Protein AF-A0A969NEU6-F1 (afdb_monomer_lite)

Sequence (240 aa):
MLRTFNHFFVQNHESDELLQSLGFKNIIISGDTRFDRVADIAAKAKSFPLVEQFCNNTTTLILGSSWKADEEILFDFINNNQAKVIIAPHEIHDSNVERIISRITRKTQRYSLANEDNVREAEVLIIDNIGMLSSIYQYGQVAYIGGGFGSGIHNILEAATFGLPVLFGPNYQKFKEAVDLIKLEGAFEVKDKVTVTKQLHKLLTDKDYLQAKSQICRKYVENQKGATVTIVNYLTNNKQ

Secondary structure (DSSP, 8-state):
-GGG-S-EEESSHHHHHHHHHTT---EEE---HHHHHHHHHHHTPPP-HHHHHHHTTS-EEEEEEE-HHHHHHHHHHHHH--SEEEEEES--SHHHHHHHHTT--S-EEEGGG--HHHHHH-SEEE--SSS-HHHHGGG-SEEEETTTTTTS---THHHHHHT--EEE-S--TT-HHHHHHHHTTSEEE--SHHHHHHHHHHHHH-HHHHHHHHHHHHHHHHHT--HHHHHHHHHHHT--

Foldseek 3Di:
DVVVDPAEAAADPVVVVVVVVVVDDRYDPLHDCVLVVLLVCQVVQDDDVLLCLLLVVFAEEEEAQADPVRLVLCLVVLQPDQGAYEYEHVDLDPVVVVVSVVSHPFLEDEPVRDDNVSSNRGRYYYDNDPDNRLNSLLSHLAYEFYDQVHQETDDPLSNLQSLHQYEYEPRHPVPVLQVVLVVLVLYYYDHGNVRVNVVVVCCNPPPVSSVSSSVSSNVSSVVRPRSVVVVVVVVVVPPD

Structure (mmCIF, N/CA/C/O backbone):
data_AF-A0A969NEU6-F1
#
_entry.id   AF-A0A969NEU6-F1
#
loop_
_atom_site.group_PDB
_atom_site.id
_atom_site.type_symbol
_atom_site.label_atom_id
_atom_site.label_alt_id
_atom_site.label_comp_id
_atom_site.label_asym_id
_atom_site.label_entity_id
_atom_site.label_seq_id
_atom_site.pdbx_PDB_ins_code
_atom_site.Cartn_x
_atom_site.Cartn_y
_atom_site.Cartn_z
_atom_site.occupancy
_atom_site.B_iso_or_equiv
_atom_site.auth_seq_id
_atom_site.auth_comp_id
_atom_site.auth_asym_id
_atom_site.auth_atom_id
_atom_site.pdbx_PDB_model_num
ATOM 1 N N . MET A 1 1 ? -25.899 18.768 20.928 1.00 80.06 1 MET A N 1
ATOM 2 C CA . MET A 1 1 ? -25.883 17.859 19.764 1.00 80.06 1 MET A CA 1
ATOM 3 C C . MET A 1 1 ? -25.733 16.396 20.186 1.00 80.06 1 MET A C 1
ATOM 5 O O . MET A 1 1 ? -26.623 15.637 19.875 1.00 80.06 1 MET A O 1
ATOM 9 N N . LEU A 1 2 ? -24.731 15.992 20.983 1.00 88.25 2 LEU A N 1
ATOM 10 C CA . LEU A 1 2 ? -24.537 14.570 21.357 1.00 88.25 2 LEU A CA 1
ATOM 11 C C . LEU A 1 2 ? -25.704 13.899 22.122 1.00 88.25 2 LEU A C 1
ATOM 13 O O . LEU A 1 2 ? -25.892 12.696 22.021 1.00 88.25 2 LEU A O 1
ATOM 17 N N . ARG A 1 3 ? -26.539 14.653 22.848 1.00 89.69 3 ARG A N 1
ATOM 18 C CA . ARG A 1 3 ? -27.693 14.094 23.586 1.00 89.69 3 ARG A CA 1
ATOM 19 C C . ARG A 1 3 ? -28.825 13.549 22.697 1.00 89.69 3 ARG A C 1
ATOM 21 O O . ARG A 1 3 ? -29.777 13.002 23.236 1.00 89.69 3 ARG A O 1
ATOM 28 N N . THR A 1 4 ? -28.750 13.705 21.374 1.00 93.38 4 THR A N 1
ATOM 29 C CA . THR A 1 4 ? -29.770 13.195 20.440 1.00 93.38 4 THR A CA 1
ATOM 30 C C . THR A 1 4 ? -29.557 11.735 20.037 1.00 93.38 4 THR A C 1
ATOM 32 O O . THR A 1 4 ? -30.426 11.170 19.385 1.00 93.38 4 THR A O 1
ATOM 35 N N . PHE A 1 5 ? -28.416 11.124 20.374 1.00 92.62 5 PHE A N 1
ATOM 36 C CA . PHE A 1 5 ? -28.115 9.736 20.015 1.00 92.62 5 PHE A CA 1
ATOM 37 C C . PHE A 1 5 ? -28.596 8.759 21.095 1.00 92.62 5 PHE A C 1
ATOM 39 O O . PHE A 1 5 ? -28.261 8.908 22.271 1.00 92.62 5 PHE A O 1
ATOM 46 N N . ASN A 1 6 ? -29.341 7.724 20.690 1.00 92.44 6 ASN A N 1
ATOM 47 C CA . ASN A 1 6 ? -29.806 6.661 21.589 1.00 92.44 6 ASN A CA 1
ATOM 48 C C . ASN A 1 6 ? -28.677 5.743 22.062 1.00 92.44 6 ASN A C 1
ATOM 50 O O . ASN A 1 6 ? -28.746 5.216 23.171 1.00 92.44 6 ASN A O 1
ATOM 54 N N . HIS A 1 7 ? -27.636 5.562 21.252 1.00 94.88 7 HIS A N 1
ATOM 55 C CA . HIS A 1 7 ? -26.490 4.724 21.578 1.00 94.88 7 HIS A CA 1
ATOM 56 C C . HIS A 1 7 ? -25.238 5.194 20.831 1.00 94.88 7 HIS A C 1
ATOM 58 O O . HIS A 1 7 ? -25.343 5.713 19.719 1.00 94.88 7 HIS A O 1
ATOM 64 N N . PHE A 1 8 ? -24.068 4.986 21.430 1.00 95.75 8 PHE A N 1
ATOM 65 C CA . PHE A 1 8 ? -22.763 5.260 20.843 1.00 95.75 8 PHE A CA 1
ATOM 66 C C . PHE A 1 8 ? -22.006 3.954 20.641 1.00 95.75 8 PHE A C 1
ATOM 68 O O . PHE A 1 8 ? -21.775 3.209 21.588 1.00 95.75 8 PHE A O 1
ATOM 75 N N . PHE A 1 9 ? -21.578 3.704 19.409 1.00 96.50 9 PHE A N 1
ATOM 76 C CA . PHE A 1 9 ? -20.633 2.640 19.098 1.00 96.50 9 PHE A CA 1
ATOM 77 C C . PHE A 1 9 ? -19.273 3.270 18.868 1.00 96.50 9 PHE A C 1
ATOM 79 O O . PHE A 1 9 ? -19.122 4.112 17.981 1.00 96.50 9 PHE A O 1
ATOM 86 N N . VAL A 1 10 ? -18.304 2.909 19.699 1.00 95.50 10 VAL A N 1
ATOM 87 C CA . VAL A 1 10 ? -16.967 3.500 19.668 1.00 95.50 10 VAL A CA 1
ATOM 88 C C . VAL A 1 10 ? -15.908 2.463 19.318 1.00 95.50 10 VAL A C 1
ATOM 90 O O . VAL A 1 10 ? -16.095 1.257 19.482 1.00 95.50 10 VAL A O 1
ATOM 93 N N . GLN A 1 11 ? -14.776 2.943 18.809 1.00 93.56 11 GLN A N 1
ATOM 94 C CA . GLN A 1 11 ? -13.708 2.078 18.309 1.00 93.56 11 GLN A CA 1
ATOM 95 C C . GLN A 1 11 ? -12.744 1.607 19.403 1.00 93.56 11 GLN A C 1
ATOM 97 O O . GLN A 1 11 ? -12.087 0.584 19.231 1.00 93.56 11 GLN A O 1
ATOM 102 N N . ASN A 1 12 ? -12.608 2.358 20.498 1.00 90.62 12 ASN A N 1
ATOM 103 C CA . ASN A 1 12 ? -11.595 2.117 21.522 1.00 90.62 12 ASN A CA 1
ATOM 104 C C . ASN A 1 12 ? -12.043 2.587 22.915 1.00 90.62 12 ASN A C 1
ATOM 106 O O . ASN A 1 12 ? -13.018 3.327 23.057 1.00 90.62 12 ASN A O 1
ATOM 110 N N . HIS A 1 13 ? -11.285 2.164 23.930 1.00 93.62 13 HIS A N 1
ATOM 111 C CA . HIS A 1 13 ? -11.497 2.548 25.327 1.00 93.62 13 HIS A CA 1
ATOM 112 C C . HIS A 1 13 ? -11.346 4.056 25.561 1.00 93.62 13 HIS A C 1
ATOM 114 O O . HIS A 1 13 ? -12.130 4.628 26.300 1.00 93.62 13 HIS A O 1
ATOM 120 N N . GLU A 1 14 ? -10.415 4.723 24.875 1.00 93.56 14 GLU A N 1
ATOM 121 C CA . GLU A 1 14 ? -10.196 6.174 25.010 1.00 93.56 14 GLU A CA 1
ATOM 122 C C . GLU A 1 14 ? -11.470 6.979 24.684 1.00 93.56 14 GLU A C 1
ATOM 124 O O . GLU A 1 14 ? -11.816 7.936 25.376 1.00 93.56 14 GLU A O 1
ATOM 129 N N . SER A 1 15 ? -12.202 6.573 23.640 1.00 94.38 15 SER A N 1
ATOM 130 C CA . SER A 1 15 ? -13.472 7.203 23.258 1.00 94.38 15 SER A CA 1
ATOM 131 C C . SER A 1 15 ? -14.598 6.892 24.248 1.00 94.38 15 SER A C 1
ATOM 133 O O . SER A 1 15 ? -15.437 7.755 24.506 1.00 94.38 15 SER A O 1
ATOM 135 N N . ASP A 1 16 ? -14.625 5.672 24.790 1.00 96.06 16 ASP A N 1
ATOM 136 C CA . ASP A 1 16 ? -15.575 5.267 25.830 1.00 96.06 16 ASP A CA 1
ATOM 137 C C . ASP A 1 16 ? -15.371 6.097 27.105 1.00 96.06 16 ASP A C 1
ATOM 139 O O . ASP A 1 16 ? -16.293 6.773 27.558 1.00 96.06 16 ASP A O 1
ATOM 143 N N . GLU A 1 17 ? -14.138 6.168 27.610 1.00 96.69 17 GLU A N 1
ATOM 144 C CA . GLU A 1 17 ? -13.765 6.973 28.778 1.00 96.69 17 GLU A CA 1
ATOM 145 C C . GLU A 1 17 ? -14.114 8.455 28.593 1.00 96.69 17 GLU A C 1
ATOM 147 O O . GLU A 1 17 ? -14.679 9.087 29.493 1.00 96.69 17 GLU A O 1
ATOM 152 N N . LEU A 1 18 ? -13.849 9.014 27.406 1.00 96.44 18 LEU A N 1
ATOM 153 C CA . LEU A 1 18 ? -14.196 10.399 27.099 1.00 96.44 18 LEU A CA 1
ATOM 154 C C . LEU A 1 18 ? -15.712 10.629 27.166 1.00 96.44 18 LEU A C 1
ATOM 156 O O . LEU A 1 18 ? -16.159 11.592 27.792 1.00 96.44 18 LEU A O 1
ATOM 160 N N . LEU A 1 19 ? -16.518 9.756 26.559 1.00 96.69 19 LEU A N 1
ATOM 161 C CA . LEU A 1 19 ? -17.977 9.882 26.589 1.00 96.69 19 LEU A CA 1
ATOM 162 C C . LEU A 1 19 ? -18.542 9.654 28.000 1.00 96.69 19 LEU A C 1
ATOM 164 O O . LEU A 1 19 ? -19.450 10.383 28.413 1.00 96.69 19 LEU A O 1
ATOM 168 N N . GLN A 1 20 ? -17.973 8.724 28.770 1.00 95.94 20 GLN A N 1
ATOM 169 C CA . GLN A 1 20 ? -18.327 8.526 30.177 1.00 95.94 20 GLN A CA 1
ATOM 170 C C . GLN A 1 20 ? -18.030 9.772 31.020 1.00 95.94 20 GLN A C 1
ATOM 172 O O . GLN A 1 20 ? -18.876 10.173 31.823 1.00 95.94 20 GLN A O 1
ATOM 177 N N . SER A 1 21 ? -16.900 10.452 30.787 1.00 97.00 21 SER A N 1
ATOM 178 C CA . SER A 1 21 ? -16.560 11.707 31.482 1.00 97.00 21 SER A CA 1
ATOM 179 C C . SER A 1 21 ? -17.569 12.838 31.214 1.00 97.00 21 SER A C 1
ATOM 181 O O . SER A 1 21 ? -17.773 13.714 32.052 1.00 97.00 21 SER A O 1
ATOM 183 N N . LEU A 1 22 ? -18.265 12.782 30.071 1.00 95.62 22 LEU A N 1
ATOM 184 C CA . LEU A 1 22 ? -19.341 13.702 29.685 1.00 95.62 22 LEU A CA 1
ATOM 185 C C . LEU A 1 22 ? -20.735 13.250 30.169 1.00 95.62 22 LEU A C 1
ATOM 187 O O . LEU A 1 22 ? -21.738 13.914 29.885 1.00 95.62 22 LEU A O 1
ATOM 191 N N . GLY A 1 23 ? -20.815 12.138 30.909 1.00 96.06 23 GLY A N 1
ATOM 192 C CA . GLY A 1 23 ? -22.039 11.604 31.506 1.00 96.06 23 GLY A CA 1
ATOM 193 C C . GLY A 1 23 ? -22.862 10.686 30.598 1.00 96.06 23 GLY A C 1
ATOM 194 O O . GLY A 1 23 ? -24.011 10.386 30.935 1.00 96.06 23 GLY A O 1
ATOM 195 N N . PHE A 1 24 ? -22.321 10.242 29.459 1.00 96.88 24 PHE A N 1
ATOM 196 C CA . PHE A 1 24 ? -22.969 9.236 28.614 1.00 96.88 24 PHE A CA 1
ATOM 197 C C . PHE A 1 24 ? -22.716 7.828 29.167 1.00 96.88 24 PHE A C 1
ATOM 199 O O . PHE A 1 24 ? -21.629 7.520 29.641 1.00 96.88 24 PHE A O 1
ATOM 206 N N . LYS A 1 25 ? -23.740 6.971 29.125 1.00 94.00 25 LYS A N 1
ATOM 207 C CA . LYS A 1 25 ? -23.682 5.574 29.613 1.00 94.00 25 LYS A CA 1
ATOM 208 C C . LYS A 1 25 ? -24.117 4.551 28.564 1.00 94.00 25 LYS A C 1
ATOM 210 O O . LYS A 1 25 ? -23.985 3.351 28.754 1.00 94.00 25 LYS A O 1
ATOM 215 N N . ASN A 1 26 ? -24.688 5.035 27.470 1.00 94.44 26 ASN A N 1
ATOM 216 C CA . ASN A 1 26 ? -25.212 4.270 26.351 1.00 94.44 26 ASN A CA 1
ATOM 217 C C . ASN A 1 26 ? -24.108 4.036 25.313 1.00 94.44 26 ASN A C 1
ATOM 219 O O . ASN A 1 26 ? -24.226 4.498 24.181 1.00 94.44 26 ASN A O 1
ATOM 223 N N . ILE A 1 27 ? -23.019 3.390 25.731 1.00 96.25 27 ILE A N 1
ATOM 224 C CA . ILE A 1 27 ? -21.800 3.227 24.934 1.00 96.25 27 ILE A CA 1
ATOM 225 C C . ILE A 1 27 ? -21.458 1.739 24.830 1.00 96.25 27 ILE A C 1
ATOM 227 O O . ILE A 1 27 ? -21.497 1.020 25.828 1.00 96.25 27 ILE A O 1
ATOM 231 N N . ILE A 1 28 ? -21.100 1.288 23.631 1.00 95.81 28 ILE A N 1
ATOM 232 C CA . ILE A 1 28 ? -20.513 -0.027 23.364 1.00 95.81 28 ILE A CA 1
ATOM 233 C C . ILE A 1 28 ? -19.225 0.180 22.572 1.00 95.81 28 ILE A C 1
ATOM 235 O O . ILE A 1 28 ? -19.210 0.865 21.548 1.00 95.81 28 ILE A O 1
ATOM 239 N N . ILE A 1 29 ? -18.144 -0.462 23.012 1.00 95.88 29 ILE A N 1
ATOM 240 C CA . ILE A 1 29 ? -16.913 -0.556 22.226 1.00 95.88 29 ILE A CA 1
ATOM 241 C C . ILE A 1 29 ? -17.130 -1.645 21.174 1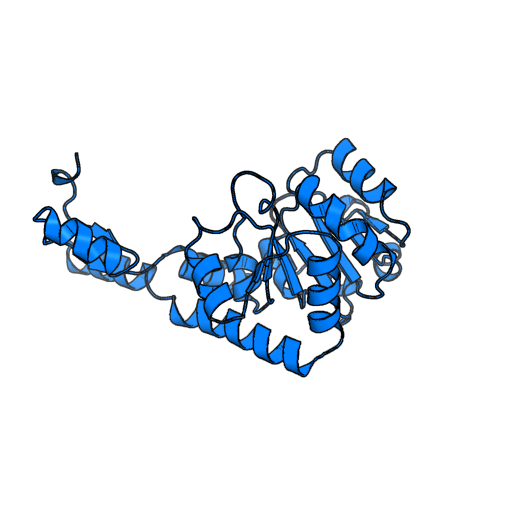.00 95.88 29 ILE A C 1
ATOM 243 O O . ILE A 1 29 ? -17.007 -2.833 21.460 1.00 95.88 29 ILE A O 1
ATOM 247 N N . SER A 1 30 ? -17.508 -1.246 19.962 1.00 95.19 30 SER A N 1
ATOM 248 C CA . SER A 1 30 ? -17.696 -2.172 18.843 1.00 95.19 30 SER A CA 1
ATOM 249 C C . SER A 1 30 ? -16.392 -2.474 18.117 1.00 95.19 30 SER A C 1
ATOM 251 O O . SER A 1 30 ? -16.283 -3.515 17.484 1.00 95.19 30 SER A O 1
ATOM 253 N N . GLY A 1 31 ? -15.429 -1.552 18.159 1.00 94.31 31 GLY A N 1
ATOM 254 C CA . GLY A 1 31 ? -14.307 -1.547 17.223 1.00 94.31 31 GLY A CA 1
ATOM 255 C C . GLY A 1 31 ? -14.668 -0.842 15.913 1.00 94.31 31 GLY A C 1
ATOM 256 O O . GLY A 1 31 ? -15.680 -0.142 15.822 1.00 94.31 31 GLY A O 1
ATOM 257 N N . ASP A 1 32 ? -13.820 -1.002 14.899 1.00 95.06 32 ASP A N 1
ATOM 258 C CA . ASP A 1 32 ? -13.912 -0.277 13.632 1.00 95.06 32 ASP A CA 1
ATOM 259 C C . ASP A 1 32 ? -14.405 -1.174 12.481 1.00 95.06 32 ASP A C 1
ATOM 261 O O . ASP A 1 32 ? -13.726 -2.099 12.038 1.00 95.06 32 ASP A O 1
ATOM 265 N N . THR A 1 33 ? -15.584 -0.854 11.942 1.00 95.69 33 THR A N 1
ATOM 266 C CA . THR A 1 33 ? -16.203 -1.584 10.816 1.00 95.69 33 THR A CA 1
ATOM 267 C C . THR A 1 33 ? -15.372 -1.585 9.527 1.00 95.69 33 THR A C 1
ATOM 269 O O . THR A 1 33 ? -15.607 -2.417 8.646 1.00 95.69 33 THR A O 1
ATOM 272 N N . ARG A 1 34 ? -14.370 -0.698 9.394 1.00 95.62 34 ARG A N 1
ATOM 273 C CA . ARG A 1 34 ? -13.455 -0.706 8.243 1.00 95.62 34 ARG A CA 1
ATOM 274 C C . ARG A 1 34 ? -12.709 -2.035 8.123 1.00 95.62 34 ARG A C 1
ATOM 276 O O . ARG A 1 34 ? -12.506 -2.479 6.996 1.00 95.62 34 ARG A O 1
ATOM 283 N N . PHE A 1 35 ? -12.374 -2.692 9.239 1.00 96.75 35 PHE A N 1
ATOM 284 C CA . PHE A 1 35 ? -11.714 -4.005 9.240 1.00 96.75 35 PHE A CA 1
ATOM 285 C C . PHE A 1 35 ? -12.604 -5.107 8.656 1.00 96.75 35 PHE A C 1
ATOM 287 O O . PHE A 1 35 ? -12.143 -5.897 7.833 1.00 96.75 35 PHE A O 1
ATOM 294 N N . ASP A 1 36 ? -13.892 -5.126 9.011 1.00 96.38 36 ASP A N 1
ATOM 295 C CA . ASP A 1 36 ? -14.858 -6.062 8.422 1.00 96.38 36 ASP A CA 1
ATOM 296 C C . ASP A 1 36 ? -15.004 -5.823 6.915 1.00 96.38 36 ASP A C 1
ATOM 298 O O . ASP A 1 36 ? -15.021 -6.763 6.118 1.00 96.38 36 ASP A O 1
ATOM 302 N N . ARG A 1 37 ? -15.065 -4.548 6.509 1.00 95.56 37 ARG A N 1
ATOM 303 C CA . ARG A 1 37 ? -15.223 -4.161 5.106 1.00 95.56 37 ARG A CA 1
ATOM 304 C C . ARG A 1 37 ? -14.048 -4.615 4.246 1.00 95.56 37 ARG A C 1
ATOM 306 O O . ARG A 1 37 ? -14.283 -5.186 3.183 1.00 95.56 37 ARG A O 1
ATOM 313 N N . VAL A 1 38 ? -12.807 -4.364 4.667 1.00 95.94 38 VAL A N 1
ATOM 314 C CA . VAL A 1 38 ? -11.631 -4.790 3.887 1.00 95.94 38 VAL A CA 1
ATOM 315 C C . VAL A 1 38 ? -11.497 -6.310 3.849 1.00 95.94 38 VAL A C 1
ATOM 317 O O . VAL A 1 38 ? -11.116 -6.853 2.816 1.00 95.94 38 VAL A O 1
ATOM 320 N N . ALA A 1 39 ? -11.893 -7.007 4.919 1.00 95.50 39 ALA A N 1
ATOM 321 C CA . ALA A 1 39 ? -11.921 -8.464 4.955 1.00 95.50 39 ALA A CA 1
ATOM 322 C C . ALA A 1 39 ? -12.922 -9.048 3.948 1.00 95.50 39 ALA A C 1
ATOM 324 O O . ALA A 1 39 ? -12.586 -9.988 3.232 1.00 95.50 39 ALA A O 1
ATOM 325 N N . ASP A 1 40 ? -14.123 -8.469 3.859 1.00 95.81 40 ASP A N 1
ATOM 326 C CA . ASP A 1 40 ? -15.133 -8.865 2.871 1.00 95.81 40 ASP A CA 1
ATOM 327 C C . ASP A 1 40 ? -14.676 -8.570 1.433 1.00 95.81 40 ASP A C 1
ATOM 329 O O . ASP A 1 40 ? -14.864 -9.396 0.540 1.00 95.81 40 ASP A O 1
ATOM 333 N N . ILE A 1 41 ? -14.027 -7.420 1.207 1.00 93.44 41 ILE A N 1
ATOM 334 C CA . ILE A 1 41 ? -13.440 -7.077 -0.098 1.00 93.44 41 ILE A CA 1
ATOM 335 C C . ILE A 1 41 ? -12.364 -8.095 -0.485 1.00 93.44 41 ILE A C 1
ATOM 337 O O . ILE A 1 41 ? -12.374 -8.575 -1.616 1.00 93.44 41 ILE A O 1
ATOM 341 N N . ALA A 1 42 ? -11.471 -8.454 0.439 1.00 94.88 42 ALA A N 1
ATOM 342 C CA . ALA A 1 42 ? -10.413 -9.422 0.178 1.00 94.88 42 ALA A CA 1
ATOM 343 C C . ALA A 1 42 ? -10.963 -10.831 -0.093 1.00 94.88 42 ALA A C 1
ATOM 345 O O . ALA A 1 42 ? -10.500 -11.505 -1.008 1.00 94.88 42 ALA A O 1
ATOM 346 N N . ALA A 1 43 ? -12.001 -11.256 0.635 1.00 95.75 43 ALA A N 1
ATOM 347 C CA . ALA A 1 43 ? -12.671 -12.537 0.399 1.00 95.75 43 ALA A CA 1
ATOM 348 C C . ALA A 1 43 ? -13.364 -12.613 -0.976 1.00 95.75 43 ALA A C 1
ATOM 350 O O . ALA A 1 43 ? -13.558 -13.701 -1.513 1.00 95.75 43 ALA A O 1
ATOM 351 N N . LYS A 1 44 ? -13.734 -11.461 -1.548 1.00 96.44 44 LYS A N 1
ATOM 352 C CA . LYS A 1 44 ? -14.378 -11.320 -2.864 1.00 96.44 44 LYS A CA 1
ATOM 353 C C . LYS A 1 44 ? -13.436 -10.714 -3.911 1.00 96.44 44 LYS A C 1
ATOM 355 O O . LYS A 1 44 ? -13.913 -10.132 -4.890 1.00 96.44 44 LYS A O 1
ATOM 360 N N . ALA A 1 45 ? -12.122 -10.797 -3.692 1.00 96.31 45 ALA A N 1
ATOM 361 C CA . ALA A 1 45 ? -11.137 -10.202 -4.582 1.00 96.31 45 ALA A CA 1
ATOM 362 C C . ALA A 1 45 ? -11.322 -10.720 -6.013 1.00 96.31 45 ALA A C 1
ATOM 364 O O . ALA A 1 45 ? -11.450 -11.920 -6.257 1.00 96.31 45 ALA A O 1
ATOM 365 N N . LYS A 1 46 ? -11.364 -9.794 -6.972 1.00 97.19 46 LYS A N 1
ATOM 366 C CA . LYS A 1 46 ? -11.485 -10.140 -8.391 1.00 97.19 46 LYS A CA 1
ATOM 367 C C . LYS A 1 46 ? -10.140 -10.638 -8.908 1.00 97.19 46 LYS A C 1
ATOM 369 O O . LYS A 1 46 ? -9.106 -10.089 -8.537 1.00 97.19 46 LYS A O 1
ATOM 374 N N . SER A 1 47 ? -10.159 -11.627 -9.798 1.00 96.75 47 SER A N 1
ATOM 375 C CA . SER A 1 47 ? -8.957 -12.017 -10.538 1.00 96.75 47 SER A CA 1
ATOM 376 C C . SER A 1 47 ? -8.742 -11.100 -11.744 1.00 96.75 47 SER A C 1
ATOM 378 O O . SER A 1 47 ? -9.695 -10.734 -12.438 1.00 96.75 47 SER A O 1
ATOM 380 N N . PHE A 1 48 ? -7.485 -10.745 -11.995 1.00 97.69 48 PHE A N 1
ATOM 381 C CA . PHE A 1 48 ? -7.037 -9.987 -13.155 1.00 97.69 48 PHE A CA 1
ATOM 382 C C . PHE A 1 48 ? -5.915 -10.759 -13.869 1.00 97.69 48 PHE A C 1
ATOM 384 O O . PHE A 1 48 ? -4.750 -10.585 -13.507 1.00 97.69 48 PHE A O 1
ATOM 391 N N . PRO A 1 49 ? -6.228 -11.563 -14.905 1.00 97.62 49 PRO A N 1
ATOM 392 C CA . PRO A 1 49 ? -5.253 -12.445 -15.558 1.00 97.62 49 PRO A CA 1
ATOM 393 C C . PRO A 1 49 ? -3.978 -11.741 -16.039 1.00 97.62 49 PRO A C 1
ATOM 395 O O . PRO A 1 49 ? -2.881 -12.249 -15.842 1.00 97.62 49 PRO A O 1
ATOM 398 N N . LEU A 1 50 ? -4.093 -10.526 -16.590 1.00 98.31 50 LEU A N 1
ATOM 399 C CA . LEU A 1 50 ? -2.925 -9.746 -17.021 1.00 98.31 50 LEU A CA 1
ATOM 400 C C . LEU A 1 50 ? -2.028 -9.316 -15.848 1.00 98.31 50 LEU A C 1
ATOM 402 O O . LEU A 1 50 ? -0.811 -9.274 -15.996 1.00 98.31 50 LEU A O 1
ATOM 406 N N . VAL A 1 51 ? -2.607 -9.012 -14.680 1.00 98.38 51 VAL A N 1
ATOM 407 C CA . VAL A 1 51 ? -1.834 -8.658 -13.475 1.00 98.38 51 VAL A CA 1
ATOM 408 C C . VAL A 1 51 ? -1.168 -9.903 -12.893 1.00 98.38 51 VAL A C 1
ATOM 410 O O . VAL A 1 51 ? 0.003 -9.863 -12.531 1.00 98.38 51 VAL A O 1
ATOM 413 N N . GLU A 1 52 ? -1.880 -11.028 -12.861 1.00 97.94 52 GLU A N 1
ATOM 414 C CA . GLU A 1 52 ? -1.319 -12.314 -12.442 1.00 97.94 52 GLU A CA 1
ATOM 415 C C . GLU A 1 52 ? -0.133 -12.724 -13.331 1.00 97.94 52 GLU A C 1
ATOM 417 O O . GLU A 1 52 ? 0.935 -13.072 -12.826 1.00 97.94 52 GLU A O 1
ATOM 422 N N . GLN A 1 53 ? -0.284 -12.594 -14.651 1.00 97.88 53 GLN A N 1
ATOM 423 C CA . GLN A 1 53 ? 0.756 -12.865 -15.644 1.00 97.88 53 GLN A CA 1
ATOM 424 C C . GLN A 1 53 ? 1.942 -11.900 -15.553 1.00 97.88 53 GLN A C 1
ATOM 426 O O . GLN A 1 53 ? 3.080 -12.322 -15.746 1.00 97.88 53 GLN A O 1
ATOM 431 N N . PHE A 1 54 ? 1.699 -10.623 -15.246 1.00 98.44 54 PHE A N 1
ATOM 432 C CA . PHE A 1 54 ? 2.755 -9.652 -14.957 1.00 98.44 54 PHE A CA 1
ATOM 433 C C . PHE A 1 54 ? 3.586 -10.074 -13.739 1.00 98.44 54 PHE A C 1
ATOM 435 O O . PHE A 1 54 ? 4.820 -10.076 -13.785 1.00 98.44 54 PHE A O 1
ATOM 442 N N . CYS A 1 55 ? 2.903 -10.433 -12.647 1.00 97.19 55 CYS A N 1
ATOM 443 C CA . CYS A 1 55 ? 3.535 -10.815 -11.391 1.00 97.19 55 CYS A CA 1
ATOM 444 C C . CYS A 1 55 ? 4.271 -12.149 -11.511 1.00 97.19 55 CYS A C 1
ATOM 446 O O . CYS A 1 55 ? 5.384 -12.258 -11.007 1.00 97.19 55 CYS A O 1
ATOM 448 N N . ASN A 1 56 ? 3.688 -13.154 -12.172 1.00 94.69 56 ASN A N 1
ATOM 449 C CA . ASN A 1 56 ? 4.289 -14.465 -12.447 1.00 94.69 56 ASN A CA 1
ATOM 450 C C . ASN A 1 56 ? 5.030 -15.091 -11.241 1.00 94.69 56 ASN A C 1
ATOM 452 O O . ASN A 1 56 ? 6.153 -15.579 -11.370 1.00 94.69 56 ASN A O 1
ATOM 456 N N . ASN A 1 57 ? 4.438 -15.015 -10.041 1.00 89.44 57 ASN A N 1
ATOM 457 C CA . ASN A 1 57 ? 5.038 -15.461 -8.769 1.00 89.44 57 ASN A CA 1
ATOM 458 C C . ASN A 1 57 ? 6.408 -14.835 -8.427 1.00 89.44 57 ASN A C 1
ATOM 460 O O . ASN A 1 57 ? 7.160 -15.370 -7.610 1.00 89.44 57 ASN A O 1
ATOM 464 N N . THR A 1 58 ? 6.744 -13.701 -9.037 1.00 93.25 58 THR A N 1
ATOM 465 C CA . THR A 1 58 ? 7.933 -12.915 -8.712 1.00 93.25 58 THR A CA 1
ATOM 466 C C . THR A 1 58 ? 7.619 -11.890 -7.631 1.00 93.25 58 THR A C 1
ATOM 468 O O . THR A 1 58 ? 6.483 -11.423 -7.498 1.00 93.25 58 THR A O 1
ATOM 471 N N . THR A 1 59 ? 8.642 -11.519 -6.860 1.00 94.31 59 THR A N 1
ATOM 472 C CA . THR A 1 59 ? 8.514 -10.484 -5.837 1.00 94.31 59 THR A CA 1
ATOM 473 C C . THR A 1 59 ? 8.007 -9.184 -6.466 1.00 94.31 59 THR A C 1
ATOM 475 O O . THR A 1 59 ? 8.667 -8.597 -7.326 1.00 94.31 59 THR A O 1
ATOM 478 N N . THR A 1 60 ? 6.842 -8.737 -6.007 1.00 98.19 60 THR A N 1
ATOM 479 C CA . THR A 1 60 ? 6.100 -7.597 -6.532 1.00 98.19 60 THR A CA 1
ATOM 480 C C . THR A 1 60 ? 5.860 -6.566 -5.431 1.00 98.19 60 THR A C 1
ATOM 482 O O . THR A 1 60 ? 5.257 -6.854 -4.390 1.00 98.19 60 THR A O 1
ATOM 485 N N . LEU A 1 61 ? 6.314 -5.341 -5.687 1.00 98.75 61 LEU A N 1
ATOM 486 C CA . LEU A 1 61 ? 6.004 -4.150 -4.902 1.00 98.75 61 LEU A CA 1
ATOM 487 C C . LEU A 1 61 ? 4.782 -3.447 -5.504 1.00 98.75 61 LEU A C 1
ATOM 489 O O . LEU A 1 61 ? 4.745 -3.196 -6.708 1.00 98.75 61 LEU A O 1
ATOM 493 N N . ILE A 1 62 ? 3.809 -3.081 -4.671 1.00 98.88 62 ILE A N 1
ATOM 494 C CA . ILE A 1 62 ? 2.624 -2.324 -5.096 1.00 98.88 62 ILE A CA 1
ATOM 495 C C . ILE A 1 62 ? 2.670 -0.920 -4.496 1.00 98.88 62 ILE A C 1
ATOM 497 O O . ILE A 1 62 ? 2.597 -0.760 -3.281 1.00 98.88 62 ILE A O 1
ATOM 501 N N . LEU A 1 63 ? 2.746 0.105 -5.339 1.00 98.69 63 LEU A N 1
ATOM 502 C CA . LEU A 1 63 ? 2.520 1.502 -4.973 1.00 98.69 63 LEU A CA 1
ATOM 503 C C . LEU A 1 63 ? 1.028 1.787 -5.142 1.00 98.69 63 LEU A C 1
ATOM 505 O O . LEU A 1 63 ? 0.542 1.941 -6.260 1.00 98.69 63 LEU A O 1
ATOM 509 N N . GLY A 1 64 ? 0.295 1.807 -4.035 1.00 98.31 64 GLY A N 1
ATOM 510 C CA . GLY A 1 64 ? -1.144 2.024 -4.019 1.00 98.31 64 GLY A CA 1
ATOM 511 C C . GLY A 1 64 ? -1.513 3.461 -3.681 1.00 98.31 64 GLY A C 1
ATOM 512 O O . GLY A 1 64 ? -1.074 4.003 -2.665 1.00 98.31 64 GLY A O 1
ATOM 513 N N . SER A 1 65 ? -2.360 4.055 -4.517 1.00 97.44 65 SER A N 1
ATOM 514 C CA . SER A 1 65 ? -2.864 5.422 -4.370 1.00 97.44 65 SER A CA 1
ATOM 515 C C . SER A 1 65 ? -1.738 6.456 -4.224 1.00 97.44 65 SER A C 1
ATOM 517 O O . SER A 1 65 ? -1.841 7.373 -3.411 1.00 97.44 65 SER A O 1
ATOM 519 N N . SER A 1 66 ? -0.638 6.299 -4.969 1.00 98.00 66 SER A N 1
ATOM 520 C CA . SER A 1 66 ? 0.524 7.192 -4.870 1.00 98.00 66 SER A CA 1
ATOM 521 C C . SER A 1 66 ? 0.222 8.600 -5.380 1.00 98.00 66 SER A C 1
ATOM 523 O O . SER A 1 66 ? -0.522 8.786 -6.341 1.00 98.00 66 SER A O 1
ATOM 525 N N . TRP A 1 67 ? 0.834 9.597 -4.751 1.00 98.12 67 TRP A N 1
ATOM 526 C CA . TRP A 1 67 ? 0.911 10.965 -5.247 1.00 98.12 67 TRP A CA 1
ATOM 527 C C . TRP A 1 67 ? 2.312 11.273 -5.763 1.00 98.12 67 TRP A C 1
ATOM 529 O O . TRP A 1 67 ? 3.284 10.604 -5.417 1.00 98.12 67 TRP A O 1
ATOM 539 N N . LYS A 1 68 ? 2.446 12.379 -6.502 1.00 97.81 68 LYS A N 1
ATOM 540 C CA . LYS A 1 68 ? 3.737 12.857 -7.014 1.00 97.81 68 LYS A CA 1
ATOM 541 C C . LYS A 1 68 ? 4.840 12.868 -5.948 1.00 97.81 68 LYS A C 1
ATOM 543 O O . LYS A 1 68 ? 5.924 12.366 -6.204 1.00 97.81 68 LYS A O 1
ATOM 548 N N . ALA A 1 69 ? 4.574 13.407 -4.756 1.00 97.56 69 ALA A N 1
ATOM 549 C CA . ALA A 1 69 ? 5.574 13.471 -3.685 1.00 97.56 69 ALA A CA 1
ATOM 550 C C . ALA A 1 69 ? 6.040 12.081 -3.210 1.00 97.56 69 ALA A C 1
ATOM 552 O O . ALA A 1 69 ? 7.214 11.908 -2.890 1.00 97.56 69 ALA A O 1
ATOM 553 N N . ASP A 1 70 ? 5.136 11.098 -3.212 1.00 97.81 70 ASP A N 1
ATOM 554 C CA . ASP A 1 70 ? 5.449 9.711 -2.876 1.00 97.81 70 ASP A CA 1
ATOM 555 C C . ASP A 1 70 ? 6.323 9.062 -3.967 1.00 97.81 70 ASP A C 1
ATOM 557 O O . ASP A 1 70 ? 7.316 8.394 -3.688 1.00 97.81 70 ASP A O 1
ATOM 561 N N . GLU A 1 71 ? 5.977 9.281 -5.235 1.00 98.12 71 GLU A N 1
ATOM 562 C CA . GLU A 1 71 ? 6.674 8.695 -6.385 1.00 98.12 71 GLU A CA 1
ATOM 563 C C . GLU A 1 71 ? 8.098 9.240 -6.547 1.00 98.12 71 GLU A C 1
ATOM 565 O O . GLU A 1 71 ? 9.020 8.482 -6.849 1.00 98.12 71 GLU A O 1
ATOM 570 N N . GLU A 1 72 ? 8.308 10.538 -6.291 1.00 97.88 72 GLU A N 1
ATOM 571 C CA . GLU A 1 72 ? 9.625 11.183 -6.406 1.00 97.88 72 GLU A CA 1
ATOM 572 C C . GLU A 1 72 ? 10.692 10.534 -5.513 1.00 97.88 72 GLU A C 1
ATOM 574 O O . GLU A 1 72 ? 11.870 10.492 -5.885 1.00 97.88 72 GLU A O 1
ATOM 579 N N . ILE A 1 73 ? 10.305 10.004 -4.347 1.00 97.62 73 ILE A N 1
ATOM 580 C CA . ILE A 1 73 ? 11.243 9.303 -3.461 1.00 97.62 73 ILE A CA 1
ATOM 581 C C . ILE A 1 73 ? 11.458 7.833 -3.853 1.00 97.62 73 ILE A C 1
ATOM 583 O O . ILE A 1 73 ? 12.408 7.211 -3.383 1.00 97.62 73 ILE A O 1
ATOM 587 N N . LEU A 1 74 ? 10.594 7.281 -4.710 1.00 98.38 74 LEU A N 1
ATOM 588 C CA . LEU A 1 74 ? 10.594 5.874 -5.110 1.00 98.38 74 LEU A CA 1
ATOM 589 C C . LEU A 1 74 ? 11.218 5.635 -6.485 1.00 98.38 74 LEU A C 1
ATOM 591 O O . LEU A 1 74 ? 11.683 4.524 -6.720 1.00 98.38 74 LEU A O 1
ATOM 595 N N . PHE A 1 75 ? 11.287 6.632 -7.376 1.00 98.25 75 PHE A N 1
ATOM 596 C CA . PHE A 1 75 ? 11.841 6.443 -8.726 1.00 98.25 75 PHE A CA 1
ATOM 597 C C . PHE A 1 75 ? 13.254 5.848 -8.728 1.00 98.25 75 PHE A C 1
ATOM 599 O O . PHE A 1 75 ? 13.522 4.922 -9.492 1.00 98.25 75 PHE A O 1
ATOM 606 N N . ASP A 1 76 ? 14.138 6.318 -7.843 1.00 96.88 76 ASP A N 1
ATOM 607 C CA . ASP A 1 76 ? 15.508 5.794 -7.757 1.00 96.88 76 ASP A CA 1
ATOM 608 C C . ASP A 1 76 ? 15.506 4.311 -7.362 1.00 96.88 76 ASP A C 1
ATOM 610 O O . ASP A 1 76 ? 16.239 3.513 -7.943 1.00 96.88 76 ASP A O 1
ATOM 614 N N . PHE A 1 77 ? 14.646 3.920 -6.419 1.00 97.69 77 PHE A N 1
ATOM 615 C CA . PHE A 1 77 ? 14.479 2.520 -6.042 1.00 97.69 77 PHE A CA 1
ATOM 616 C C . PHE A 1 77 ? 13.910 1.695 -7.207 1.00 97.69 77 PHE A C 1
ATOM 618 O O . PHE A 1 77 ? 14.463 0.651 -7.547 1.00 97.69 77 PHE A O 1
ATOM 625 N N . ILE A 1 78 ? 12.837 2.176 -7.842 1.00 98.12 78 ILE A N 1
ATOM 626 C CA . ILE A 1 78 ? 12.143 1.491 -8.942 1.00 98.12 78 ILE A CA 1
ATOM 627 C C . ILE A 1 78 ? 13.107 1.201 -10.090 1.00 98.12 78 ILE A C 1
ATOM 629 O O . ILE A 1 78 ? 13.118 0.076 -10.585 1.00 98.12 78 ILE A O 1
ATOM 633 N N . ASN A 1 79 ? 13.929 2.180 -10.475 1.00 98.00 79 ASN A N 1
ATOM 634 C CA . ASN A 1 79 ? 14.850 2.079 -11.607 1.00 98.00 79 ASN A CA 1
ATOM 635 C C . ASN A 1 79 ? 16.066 1.180 -11.343 1.00 98.00 79 ASN A C 1
ATOM 637 O O . ASN A 1 79 ? 16.670 0.696 -12.295 1.00 98.00 79 ASN A O 1
ATOM 641 N N . ASN A 1 80 ? 16.425 0.943 -10.077 1.00 96.19 80 ASN A N 1
ATOM 642 C CA . ASN A 1 80 ? 17.632 0.196 -9.702 1.00 96.19 80 ASN A CA 1
ATOM 643 C C . ASN A 1 80 ? 17.344 -1.157 -9.023 1.00 96.19 80 ASN A C 1
ATOM 645 O O . ASN A 1 80 ? 18.274 -1.842 -8.594 1.00 96.19 80 ASN A O 1
ATOM 649 N N . ASN A 1 81 ? 16.076 -1.558 -8.897 1.00 93.69 81 ASN A N 1
ATOM 650 C CA . ASN A 1 81 ? 15.673 -2.827 -8.290 1.00 93.69 81 ASN A CA 1
ATOM 651 C C . ASN A 1 81 ? 15.118 -3.810 -9.336 1.00 93.69 81 ASN A C 1
ATOM 653 O O . ASN A 1 81 ? 14.587 -3.400 -10.361 1.00 93.69 81 ASN A O 1
ATOM 657 N N . GLN A 1 82 ? 15.219 -5.115 -9.064 1.00 92.06 82 GLN A N 1
ATOM 658 C CA . GLN A 1 82 ? 14.767 -6.182 -9.969 1.00 92.06 82 GLN A CA 1
ATOM 659 C C . GLN A 1 82 ? 13.325 -6.655 -9.716 1.00 92.06 82 GLN A C 1
ATOM 661 O O . GLN A 1 82 ? 12.772 -7.382 -10.538 1.00 92.06 82 GLN A O 1
ATOM 666 N N . ALA A 1 83 ? 12.700 -6.264 -8.603 1.00 96.06 83 ALA A N 1
ATOM 667 C CA . ALA A 1 83 ? 11.313 -6.607 -8.305 1.00 96.06 83 ALA A CA 1
ATOM 668 C C . ALA A 1 83 ? 10.369 -6.038 -9.371 1.00 96.06 83 ALA A C 1
ATOM 670 O O . ALA A 1 83 ? 10.613 -4.956 -9.924 1.00 96.06 83 ALA A O 1
ATOM 671 N N . LYS A 1 84 ? 9.268 -6.747 -9.630 1.00 98.12 84 LYS A N 1
ATOM 672 C CA . LYS A 1 84 ? 8.153 -6.188 -10.396 1.00 98.12 84 LYS A CA 1
ATOM 673 C C . LYS A 1 84 ? 7.524 -5.057 -9.589 1.00 98.12 84 LYS A C 1
ATOM 675 O O . LYS A 1 84 ? 7.434 -5.138 -8.361 1.00 98.12 84 LYS A O 1
ATOM 680 N N . VAL A 1 85 ? 7.088 -4.002 -10.267 1.00 98.75 85 VAL A N 1
ATOM 681 C CA . VAL A 1 85 ? 6.446 -2.858 -9.610 1.00 98.75 85 VAL A CA 1
ATOM 682 C C . VAL A 1 85 ? 5.091 -2.599 -10.242 1.00 98.75 85 VAL A C 1
ATOM 684 O O . VAL A 1 85 ? 4.999 -2.390 -11.446 1.00 98.75 85 VAL A O 1
ATOM 687 N N . ILE A 1 86 ? 4.040 -2.575 -9.431 1.00 98.88 86 ILE A N 1
ATOM 688 C CA . ILE A 1 86 ? 2.731 -2.070 -9.845 1.00 98.88 86 ILE A CA 1
ATOM 689 C C . ILE A 1 86 ? 2.562 -0.674 -9.260 1.00 98.88 86 ILE A C 1
ATOM 691 O O . ILE A 1 86 ? 2.749 -0.493 -8.059 1.00 98.88 86 ILE A O 1
ATOM 695 N N . ILE A 1 87 ? 2.194 0.304 -10.083 1.00 98.81 87 ILE A N 1
ATOM 696 C CA . ILE A 1 87 ? 1.913 1.673 -9.644 1.00 98.81 87 ILE A CA 1
ATOM 697 C C . ILE A 1 87 ? 0.458 1.990 -9.962 1.00 98.81 87 ILE A C 1
ATOM 699 O O . ILE A 1 87 ? 0.071 2.056 -11.125 1.00 98.81 87 ILE A O 1
ATOM 703 N N . ALA A 1 88 ? -0.345 2.192 -8.926 1.00 98.56 88 ALA A N 1
ATOM 704 C CA . ALA A 1 88 ? -1.701 2.711 -9.017 1.00 98.56 88 ALA A CA 1
ATOM 705 C C . ALA A 1 88 ? -1.698 4.155 -8.488 1.00 98.56 88 ALA A C 1
ATOM 707 O O . ALA A 1 88 ? -1.869 4.355 -7.279 1.00 98.56 88 ALA A O 1
ATOM 708 N N . PRO A 1 89 ? -1.444 5.161 -9.344 1.00 98.12 89 PRO A N 1
ATOM 709 C CA . PRO A 1 89 ? -1.441 6.552 -8.915 1.00 98.12 89 PRO A CA 1
ATOM 710 C C . PRO A 1 89 ? -2.844 6.989 -8.489 1.00 98.12 89 PRO A C 1
ATOM 712 O O . PRO A 1 89 ? -3.850 6.514 -9.013 1.00 98.12 89 PRO A O 1
ATOM 715 N N . HIS A 1 90 ? -2.918 7.928 -7.547 1.00 96.75 90 HIS A N 1
ATOM 716 C CA . HIS A 1 90 ? -4.188 8.526 -7.142 1.00 96.75 90 HIS A CA 1
ATOM 717 C C . HIS A 1 90 ? -4.831 9.322 -8.292 1.00 96.75 90 HIS A C 1
ATOM 719 O O . HIS A 1 90 ? -6.050 9.326 -8.449 1.00 96.75 90 HIS A O 1
ATOM 725 N N . GLU A 1 91 ? -4.002 9.964 -9.118 1.00 95.88 91 GLU A N 1
ATOM 726 C CA . GLU A 1 91 ? -4.419 10.728 -10.293 1.00 95.88 91 GLU A CA 1
ATOM 727 C C . GLU A 1 91 ? -4.119 9.934 -11.573 1.00 95.88 91 GLU A C 1
ATOM 729 O O . GLU A 1 91 ? -2.962 9.767 -11.958 1.00 95.88 91 GLU A O 1
ATOM 734 N N . ILE A 1 92 ? -5.162 9.444 -12.248 1.00 95.50 92 ILE A N 1
ATOM 735 C CA . ILE A 1 92 ? -5.027 8.557 -13.423 1.00 95.50 92 ILE A CA 1
ATOM 736 C C . ILE A 1 92 ? -5.119 9.278 -14.775 1.00 95.50 92 ILE A C 1
ATOM 738 O O . ILE A 1 92 ? -5.156 8.630 -15.816 1.00 95.50 92 ILE A O 1
ATOM 742 N N . HIS A 1 93 ? -5.202 10.609 -14.789 1.00 95.44 93 HIS A N 1
ATOM 743 C CA . HIS A 1 93 ? -5.268 11.347 -16.050 1.00 95.44 93 HIS A CA 1
ATOM 744 C C . HIS A 1 93 ? -3.960 11.197 -16.842 1.00 95.44 93 HIS A C 1
ATOM 746 O O . HIS A 1 93 ? -2.874 11.143 -16.259 1.00 95.44 93 HIS A O 1
ATOM 752 N N . ASP A 1 94 ? -4.060 11.178 -18.175 1.00 95.56 94 ASP A N 1
ATOM 753 C CA . ASP A 1 94 ? -2.946 10.808 -19.061 1.00 95.56 94 ASP A CA 1
ATOM 754 C C . ASP A 1 94 ? -1.663 11.593 -18.783 1.00 95.56 94 ASP A C 1
ATOM 756 O O . ASP A 1 94 ? -0.593 11.006 -18.674 1.00 95.56 94 ASP A O 1
ATOM 760 N N . SER A 1 95 ? -1.748 12.907 -18.563 1.00 97.31 95 SER A N 1
ATOM 761 C CA . SER A 1 95 ? -0.558 13.723 -18.283 1.00 97.31 95 SER A CA 1
ATOM 762 C C . SER A 1 95 ? 0.196 13.308 -17.012 1.00 97.31 95 SER A C 1
ATOM 764 O O . SER A 1 95 ? 1.419 13.448 -16.961 1.00 97.31 95 SER A O 1
ATOM 766 N N . ASN A 1 96 ? -0.493 12.781 -15.992 1.00 97.88 96 ASN A N 1
ATOM 767 C CA . ASN A 1 96 ? 0.166 12.261 -14.797 1.00 97.88 96 ASN A CA 1
ATOM 768 C C . ASN A 1 96 ? 0.797 10.893 -15.059 1.00 97.88 96 ASN A C 1
ATOM 770 O O . ASN A 1 96 ? 1.927 10.648 -14.642 1.00 97.88 96 ASN A O 1
ATOM 774 N N . VAL A 1 97 ? 0.094 10.024 -15.785 1.00 98.12 97 VAL A N 1
ATOM 775 C CA . VAL A 1 97 ? 0.601 8.700 -16.161 1.00 98.12 97 VAL A CA 1
ATOM 776 C C . VAL A 1 97 ? 1.860 8.827 -17.022 1.00 98.12 97 VAL A C 1
ATOM 778 O O . VAL A 1 97 ? 2.878 8.217 -16.705 1.00 98.12 97 VAL A O 1
ATOM 781 N N . GLU A 1 98 ? 1.848 9.694 -18.035 1.00 98.00 98 GLU A N 1
ATOM 782 C CA . GLU A 1 98 ? 3.021 9.960 -18.877 1.00 98.00 98 GLU A CA 1
ATOM 783 C C . GLU A 1 98 ? 4.181 10.567 -18.073 1.00 98.00 98 GLU A C 1
ATOM 785 O O . GLU A 1 98 ? 5.341 10.192 -18.261 1.00 98.00 98 GLU A O 1
ATOM 790 N N . ARG A 1 99 ? 3.891 11.449 -17.102 1.00 98.38 99 ARG A N 1
ATOM 791 C CA . ARG A 1 99 ? 4.911 11.944 -16.163 1.00 98.38 99 ARG A CA 1
ATOM 792 C C . ARG A 1 99 ? 5.568 10.793 -15.403 1.00 98.38 99 ARG A C 1
ATOM 794 O O . ARG A 1 99 ? 6.788 10.793 -15.291 1.00 98.38 99 ARG A O 1
ATOM 801 N N . ILE A 1 100 ? 4.800 9.843 -14.874 1.00 98.56 100 ILE A N 1
ATOM 802 C CA . ILE A 1 100 ? 5.351 8.689 -14.151 1.00 98.56 100 ILE A CA 1
ATOM 803 C C . ILE A 1 100 ? 6.210 7.840 -15.091 1.00 98.56 100 ILE A C 1
ATOM 805 O O . ILE A 1 100 ? 7.364 7.565 -14.769 1.00 98.56 100 ILE A O 1
ATOM 809 N N . ILE A 1 101 ? 5.690 7.490 -16.271 1.00 98.25 101 ILE A N 1
ATOM 810 C CA . ILE A 1 101 ? 6.392 6.659 -17.261 1.00 98.25 101 ILE A CA 1
ATOM 811 C C . ILE A 1 101 ? 7.720 7.304 -17.675 1.00 98.25 101 ILE A C 1
ATOM 813 O O . ILE A 1 101 ? 8.750 6.639 -17.651 1.00 98.25 101 ILE A O 1
ATOM 817 N N . SER A 1 102 ? 7.739 8.611 -17.956 1.00 98.12 102 SER A N 1
ATOM 818 C CA . SER A 1 102 ? 8.962 9.342 -18.342 1.00 98.12 102 SER A CA 1
ATOM 819 C C . SER A 1 102 ? 10.080 9.339 -17.289 1.00 98.12 102 SER A C 1
ATOM 821 O O . SER A 1 102 ? 11.225 9.663 -17.605 1.00 98.12 102 SER A O 1
ATOM 823 N N . ARG A 1 103 ? 9.774 8.991 -16.033 1.00 98.50 103 ARG A N 1
ATOM 824 C CA . ARG A 1 103 ? 10.747 8.905 -14.932 1.00 98.50 103 ARG A CA 1
ATOM 825 C C . ARG A 1 103 ? 11.255 7.484 -14.697 1.00 98.50 103 ARG A C 1
ATOM 827 O O . ARG A 1 103 ? 12.162 7.299 -13.881 1.00 98.50 103 ARG A O 1
ATOM 834 N N . ILE A 1 104 ? 10.697 6.502 -15.400 1.00 98.38 104 ILE A N 1
ATOM 835 C CA . ILE A 1 104 ? 11.020 5.088 -15.255 1.00 98.38 104 ILE A CA 1
ATOM 836 C C . ILE A 1 104 ? 11.855 4.632 -16.451 1.00 98.38 104 ILE A C 1
ATOM 838 O O . ILE A 1 104 ? 11.465 4.796 -17.601 1.00 98.38 104 ILE A O 1
ATOM 842 N N . THR A 1 105 ? 13.020 4.048 -16.178 1.00 97.88 105 THR A N 1
ATOM 843 C CA . THR A 1 105 ? 13.956 3.567 -17.212 1.00 97.88 105 THR A CA 1
ATOM 844 C C . THR A 1 105 ? 13.743 2.097 -17.578 1.00 97.88 105 THR A C 1
ATOM 846 O O . THR A 1 105 ? 14.318 1.609 -18.550 1.00 97.88 105 THR A O 1
ATOM 849 N N . ARG A 1 106 ? 12.931 1.385 -16.793 1.00 97.75 106 ARG A N 1
ATOM 850 C CA . ARG A 1 106 ? 12.608 -0.039 -16.949 1.00 97.75 106 ARG A CA 1
ATOM 851 C C . ARG A 1 106 ? 11.445 -0.247 -17.914 1.00 97.75 106 ARG A C 1
ATOM 853 O O . ARG A 1 106 ? 10.646 0.666 -18.136 1.00 97.75 106 ARG A O 1
ATOM 860 N N . LYS A 1 107 ? 11.312 -1.464 -18.459 1.00 97.81 107 LYS A N 1
ATOM 861 C CA . LYS A 1 107 ? 10.201 -1.800 -19.368 1.00 97.81 107 LYS A CA 1
ATOM 862 C C . LYS A 1 107 ? 8.866 -1.544 -18.663 1.00 97.81 107 LYS A C 1
ATOM 864 O O . LYS A 1 107 ? 8.550 -2.210 -17.680 1.00 97.81 107 LYS A O 1
ATOM 869 N N . THR A 1 108 ? 8.093 -0.578 -19.147 1.00 98.31 108 THR A N 1
ATOM 870 C CA . THR A 1 108 ? 6.873 -0.110 -18.477 1.00 98.31 108 THR A CA 1
ATOM 871 C C . THR A 1 108 ? 5.669 -0.288 -19.382 1.00 98.31 108 THR A C 1
ATOM 873 O O . THR A 1 108 ? 5.739 0.026 -20.567 1.00 98.31 108 THR A O 1
ATOM 876 N N . GLN A 1 109 ? 4.561 -0.764 -18.819 1.00 98.31 109 GLN A N 1
ATOM 877 C CA . GLN A 1 109 ? 3.308 -0.959 -19.535 1.00 98.31 109 GLN A CA 1
ATOM 878 C C . GLN A 1 109 ? 2.153 -0.286 -18.787 1.00 98.31 109 GLN A C 1
ATOM 880 O O . GLN A 1 109 ? 2.039 -0.397 -17.567 1.00 98.31 109 GLN A O 1
ATOM 885 N N . ARG A 1 110 ? 1.271 0.396 -19.523 1.00 98.19 110 ARG A N 1
ATOM 886 C CA . ARG A 1 110 ? -0.030 0.851 -19.009 1.00 98.19 110 ARG A CA 1
ATOM 887 C C . ARG A 1 110 ? -1.020 -0.301 -19.064 1.00 98.19 110 ARG A C 1
ATOM 889 O O . ARG A 1 110 ? -1.091 -0.979 -20.091 1.00 98.19 110 ARG A O 1
ATOM 896 N N . TYR A 1 111 ? -1.792 -0.501 -18.001 1.00 98.31 111 TYR A N 1
ATOM 897 C CA . TYR A 1 111 ? -2.751 -1.598 -17.913 1.00 98.31 111 TYR A CA 1
ATOM 898 C C . TYR A 1 111 ? -3.815 -1.529 -19.014 1.00 98.31 111 TYR A C 1
ATOM 900 O O . TYR A 1 111 ? -4.090 -2.543 -19.647 1.00 98.31 111 TYR A O 1
ATOM 908 N N . SER A 1 112 ? -4.352 -0.341 -19.311 1.00 97.25 112 SER A N 1
ATOM 909 C CA . SER A 1 112 ? -5.328 -0.137 -20.395 1.00 97.25 112 SER A CA 1
ATOM 910 C C . SER A 1 112 ? -4.834 -0.541 -21.795 1.00 97.25 112 SER A C 1
ATOM 912 O O . SER A 1 112 ? -5.646 -0.803 -22.679 1.00 97.25 112 SER A O 1
ATOM 914 N N . LEU A 1 113 ? -3.513 -0.611 -21.993 1.00 97.38 113 LEU A N 1
ATOM 915 C CA . LEU A 1 113 ? -2.855 -0.967 -23.255 1.00 97.38 113 LEU A CA 1
ATOM 916 C C . LEU A 1 113 ? -2.134 -2.327 -23.176 1.00 97.38 113 LEU A C 1
ATOM 918 O O . LEU A 1 113 ? -1.403 -2.704 -24.096 1.00 97.38 113 LEU A O 1
ATOM 922 N N . ALA A 1 114 ? -2.274 -3.040 -22.057 1.00 97.56 114 ALA A N 1
ATOM 923 C CA . ALA A 1 114 ? -1.607 -4.310 -21.830 1.00 97.56 114 ALA A CA 1
ATOM 924 C C . ALA A 1 114 ? -2.320 -5.455 -22.563 1.00 97.56 114 ALA A C 1
ATOM 926 O O . ALA A 1 114 ? -3.546 -5.502 -22.656 1.00 97.56 114 ALA A O 1
ATOM 927 N N . ASN A 1 115 ? -1.534 -6.410 -23.042 1.00 97.25 115 ASN A N 1
ATOM 928 C CA . ASN A 1 115 ? -1.984 -7.688 -23.576 1.00 97.25 115 ASN A CA 1
ATOM 929 C C . ASN A 1 115 ? -1.058 -8.806 -23.073 1.00 97.25 115 ASN A C 1
ATOM 931 O O . ASN A 1 115 ? -0.083 -8.549 -22.365 1.00 97.25 115 ASN A O 1
ATOM 935 N N . GLU A 1 116 ? -1.366 -10.056 -23.411 1.00 94.31 116 GLU A N 1
ATOM 936 C CA . GLU A 1 116 ? -0.612 -11.208 -22.907 1.00 94.31 116 GLU A CA 1
ATOM 937 C C . GLU A 1 116 ? 0.878 -11.183 -23.290 1.00 94.31 116 GLU A C 1
ATOM 939 O O . GLU A 1 116 ? 1.718 -11.650 -22.513 1.00 94.31 116 GLU A O 1
ATOM 944 N N . ASP A 1 117 ? 1.222 -10.612 -24.444 1.00 92.88 117 ASP A N 1
ATOM 945 C CA . ASP A 1 117 ? 2.595 -10.583 -24.942 1.00 92.88 117 ASP A CA 1
ATOM 946 C C . ASP A 1 117 ? 3.411 -9.486 -24.250 1.00 92.88 117 ASP A C 1
ATOM 948 O O . ASP A 1 117 ? 4.452 -9.759 -23.646 1.00 92.88 117 ASP A O 1
ATOM 952 N N . ASN A 1 118 ? 2.918 -8.243 -24.269 1.00 96.19 118 ASN A N 1
ATOM 953 C CA . ASN A 1 118 ? 3.671 -7.103 -23.742 1.00 96.19 118 ASN A CA 1
ATOM 954 C C . ASN A 1 118 ? 3.769 -7.109 -22.208 1.00 96.19 118 ASN A C 1
ATOM 956 O O . ASN A 1 118 ? 4.770 -6.652 -21.650 1.00 96.19 118 ASN A O 1
ATOM 960 N N . VAL A 1 119 ? 2.779 -7.677 -21.510 1.00 96.88 119 VAL A N 1
ATOM 961 C CA . VAL A 1 119 ? 2.743 -7.643 -20.046 1.00 96.88 119 VAL A CA 1
ATOM 962 C C . VAL A 1 119 ? 3.786 -8.575 -19.423 1.00 96.88 119 VAL A C 1
ATOM 964 O O . VAL A 1 119 ? 4.295 -8.292 -18.341 1.00 96.88 119 VAL A O 1
ATOM 967 N N . ARG A 1 120 ? 4.163 -9.659 -20.119 1.00 94.06 120 ARG A N 1
ATOM 968 C CA . ARG A 1 120 ? 5.217 -10.588 -19.668 1.00 94.06 120 ARG A CA 1
ATOM 969 C C . ARG A 1 120 ? 6.585 -9.917 -19.629 1.00 94.06 120 ARG A C 1
ATOM 971 O O . ARG A 1 120 ? 7.377 -10.165 -18.717 1.00 94.06 120 ARG A O 1
ATOM 978 N N . GLU A 1 121 ? 6.856 -9.070 -20.616 1.00 95.00 121 GLU A N 1
ATOM 979 C CA . GLU A 1 121 ? 8.122 -8.351 -20.725 1.00 95.00 121 GLU A CA 1
ATOM 980 C C . GLU A 1 121 ? 8.195 -7.115 -19.830 1.00 95.00 121 GLU A C 1
ATOM 982 O O . GLU A 1 121 ? 9.295 -6.660 -19.510 1.00 95.00 121 GLU A O 1
ATOM 987 N N . ALA A 1 122 ? 7.047 -6.566 -19.430 1.00 97.81 122 ALA A N 1
ATOM 988 C CA . ALA A 1 122 ? 6.983 -5.390 -18.582 1.00 97.81 122 ALA A CA 1
ATOM 989 C C . ALA A 1 122 ? 7.556 -5.679 -17.192 1.00 97.81 122 ALA A C 1
ATOM 991 O O . ALA A 1 122 ? 7.277 -6.699 -16.571 1.00 97.81 122 ALA A O 1
ATOM 992 N N . GLU A 1 123 ? 8.335 -4.751 -16.669 1.00 98.12 123 GLU A N 1
ATOM 993 C CA . GLU A 1 123 ? 8.890 -4.755 -15.319 1.00 98.12 123 GLU A CA 1
ATOM 994 C C . GLU A 1 123 ? 8.115 -3.840 -14.369 1.00 98.12 123 GLU A C 1
ATOM 996 O O . GLU A 1 123 ? 8.081 -4.076 -13.158 1.00 98.12 123 GLU A O 1
ATOM 1001 N N . VAL A 1 124 ? 7.477 -2.815 -14.935 1.00 98.69 124 VAL A N 1
ATOM 1002 C CA . VAL A 1 124 ? 6.579 -1.899 -14.242 1.00 98.69 124 VAL A CA 1
ATOM 1003 C C . VAL A 1 124 ? 5.216 -1.903 -14.930 1.00 98.69 124 VAL A C 1
ATOM 1005 O O . VAL A 1 124 ? 5.131 -1.759 -16.149 1.00 98.69 124 VAL A O 1
ATOM 1008 N N . LEU A 1 125 ? 4.149 -2.036 -14.147 1.00 98.75 125 LEU A N 1
ATOM 1009 C CA . LEU A 1 125 ? 2.768 -1.960 -14.612 1.00 98.75 125 LEU A CA 1
ATOM 1010 C C . LEU A 1 125 ? 2.073 -0.749 -13.983 1.00 98.75 125 LEU A C 1
ATOM 1012 O O . LEU A 1 125 ? 1.953 -0.664 -12.762 1.00 98.75 125 LEU A O 1
ATOM 1016 N N . ILE A 1 126 ? 1.595 0.179 -14.811 1.00 98.69 126 ILE A N 1
ATOM 1017 C CA . ILE A 1 126 ? 0.821 1.340 -14.361 1.00 98.69 126 ILE A CA 1
ATOM 1018 C C . ILE A 1 126 ? -0.670 1.021 -14.457 1.00 98.69 126 ILE A C 1
ATOM 1020 O O . ILE A 1 126 ? -1.173 0.724 -15.539 1.00 98.69 126 ILE A O 1
ATOM 1024 N N . ILE A 1 127 ? -1.381 1.100 -13.335 1.00 98.56 127 ILE A N 1
ATOM 1025 C CA . ILE A 1 127 ? -2.834 0.932 -13.267 1.00 98.56 127 ILE A CA 1
ATOM 1026 C C . ILE A 1 127 ? -3.483 2.293 -13.499 1.00 98.56 127 ILE A C 1
ATOM 1028 O O . ILE A 1 127 ? -3.532 3.134 -12.608 1.00 98.56 127 ILE A O 1
ATOM 1032 N N . ASP A 1 128 ? -3.978 2.510 -14.710 1.00 97.25 128 ASP A N 1
ATOM 1033 C CA . ASP A 1 128 ? -4.561 3.770 -15.174 1.00 97.25 128 ASP A CA 1
ATOM 1034 C C . ASP A 1 128 ? -6.099 3.741 -15.196 1.00 97.25 128 ASP A C 1
ATOM 1036 O O . ASP A 1 128 ? -6.747 4.360 -16.037 1.00 97.25 128 ASP A O 1
ATOM 1040 N N . ASN A 1 129 ? -6.699 3.012 -14.252 1.00 94.88 129 ASN A N 1
ATOM 1041 C CA . ASN A 1 129 ? -8.143 2.956 -14.049 1.00 94.88 129 ASN A CA 1
ATOM 1042 C C . ASN A 1 129 ? -8.510 2.916 -12.555 1.00 94.88 129 ASN A C 1
ATOM 1044 O O . ASN A 1 129 ? -7.665 2.731 -11.679 1.00 94.88 129 ASN A O 1
ATOM 1048 N N . ILE A 1 130 ? -9.799 3.102 -12.264 1.00 93.56 130 ILE A N 1
ATOM 1049 C CA . ILE A 1 130 ? -10.336 3.134 -10.899 1.00 93.56 130 ILE A CA 1
ATOM 1050 C C . ILE A 1 130 ? -10.957 1.779 -10.549 1.00 93.56 130 ILE A C 1
ATOM 1052 O O . ILE A 1 130 ? -11.663 1.170 -11.350 1.00 93.56 130 ILE A O 1
ATOM 1056 N N . GLY A 1 131 ? -10.765 1.346 -9.300 1.00 92.62 131 GLY A N 1
ATOM 1057 C CA . GLY A 1 131 ? -11.511 0.232 -8.704 1.00 92.62 131 GLY A CA 1
ATOM 1058 C C . GLY A 1 131 ? -10.826 -1.134 -8.765 1.00 92.62 131 GLY A C 1
ATOM 1059 O O . GLY A 1 131 ? -11.391 -2.103 -8.261 1.00 92.62 131 GLY A O 1
ATOM 1060 N N . MET A 1 132 ? -9.619 -1.231 -9.331 1.00 96.94 132 MET A N 1
ATOM 1061 C CA . MET A 1 132 ? -8.847 -2.481 -9.345 1.00 96.94 132 MET A CA 1
ATOM 1062 C C . MET A 1 132 ? -7.952 -2.674 -8.114 1.00 96.94 132 MET A C 1
ATOM 1064 O O . MET A 1 132 ? -7.739 -3.812 -7.693 1.00 96.94 132 MET A O 1
ATOM 1068 N N . LEU A 1 133 ? -7.433 -1.583 -7.537 1.00 97.75 133 LEU A N 1
ATOM 1069 C CA . LEU A 1 133 ? -6.345 -1.611 -6.550 1.00 97.75 133 LEU A CA 1
ATOM 1070 C C . LEU A 1 133 ? -6.606 -2.558 -5.370 1.00 97.75 133 LEU A C 1
ATOM 1072 O O . LEU A 1 133 ? -5.741 -3.364 -5.033 1.00 97.75 133 LEU A O 1
ATOM 1076 N N . SER A 1 134 ? -7.812 -2.525 -4.801 1.00 96.19 134 SER A N 1
ATOM 1077 C CA . SER A 1 134 ? -8.159 -3.348 -3.641 1.00 96.19 134 SER A CA 1
ATOM 1078 C C . SER A 1 134 ? -8.030 -4.850 -3.906 1.00 96.19 134 SER A C 1
ATOM 1080 O O . SER A 1 134 ? -7.653 -5.590 -3.009 1.00 96.19 134 SER A O 1
ATOM 1082 N N . SER A 1 135 ? -8.285 -5.314 -5.135 1.00 97.94 135 SER A N 1
ATOM 1083 C CA . SER A 1 135 ? -8.054 -6.712 -5.524 1.00 97.94 135 SER A CA 1
ATOM 1084 C C . SER A 1 135 ? -6.622 -6.953 -6.008 1.00 97.94 135 SER A C 1
ATOM 1086 O O . SER A 1 135 ? -6.124 -8.063 -5.877 1.00 97.94 135 SER A O 1
ATOM 1088 N N . ILE A 1 136 ? -5.922 -5.942 -6.530 1.00 98.44 136 ILE A N 1
ATOM 1089 C CA . ILE A 1 136 ? -4.528 -6.080 -6.985 1.00 98.44 136 ILE A CA 1
ATOM 1090 C C . ILE A 1 136 ? -3.572 -6.409 -5.831 1.00 98.44 136 ILE A C 1
ATOM 1092 O O . ILE A 1 136 ? -2.590 -7.119 -6.048 1.00 98.44 136 ILE A O 1
ATOM 1096 N N . TYR A 1 137 ? -3.864 -5.970 -4.602 1.00 98.50 137 TYR A N 1
ATOM 1097 C CA . TYR A 1 137 ? -3.029 -6.291 -3.440 1.00 98.50 137 TYR A CA 1
ATOM 1098 C C . TYR A 1 137 ? -2.808 -7.793 -3.219 1.00 98.50 137 TYR A C 1
ATOM 1100 O O . TYR A 1 137 ? -1.772 -8.157 -2.670 1.00 98.50 137 TYR A O 1
ATOM 1108 N N . GLN A 1 138 ? -3.700 -8.666 -3.706 1.00 97.75 138 GLN A N 1
ATOM 1109 C CA . GLN A 1 138 ? -3.526 -10.121 -3.619 1.00 97.75 138 GLN A CA 1
ATOM 1110 C C . GLN A 1 138 ? -2.263 -10.639 -4.338 1.00 97.75 138 GLN A C 1
ATOM 1112 O O . GLN A 1 138 ? -1.770 -11.711 -4.000 1.00 97.75 138 GLN A O 1
ATOM 1117 N N . TYR A 1 139 ? -1.741 -9.890 -5.316 1.00 97.94 139 TYR A N 1
ATOM 1118 C CA . TYR A 1 139 ? -0.584 -10.288 -6.125 1.00 97.94 139 TYR A CA 1
ATOM 1119 C C . TYR A 1 139 ? 0.760 -9.788 -5.566 1.00 97.94 139 TYR A C 1
ATOM 1121 O O . TYR A 1 139 ? 1.820 -10.234 -6.006 1.00 97.94 139 TYR A O 1
ATOM 1129 N N . GLY A 1 140 ? 0.738 -8.854 -4.611 1.00 97.81 140 GLY A N 1
ATOM 1130 C CA . GLY A 1 140 ? 1.941 -8.218 -4.075 1.00 97.81 140 GLY A CA 1
ATOM 1131 C C . GLY A 1 140 ? 2.518 -8.908 -2.845 1.00 97.81 140 GLY A C 1
ATOM 1132 O O . GLY A 1 140 ? 1.863 -9.703 -2.173 1.00 97.81 140 GLY A O 1
ATOM 1133 N N . GLN A 1 141 ? 3.761 -8.556 -2.520 1.00 98.06 141 GLN A N 1
ATOM 1134 C CA . GLN A 1 141 ? 4.422 -8.974 -1.279 1.00 98.06 141 GLN A CA 1
ATOM 1135 C C . GLN A 1 141 ? 4.665 -7.801 -0.334 1.00 98.06 141 GLN A C 1
ATOM 1137 O O . GLN A 1 141 ? 4.687 -7.987 0.877 1.00 98.06 141 GLN A O 1
ATOM 1142 N N . VAL A 1 142 ? 4.816 -6.591 -0.870 1.00 98.56 142 VAL A N 1
ATOM 1143 C CA . VAL A 1 142 ? 5.023 -5.360 -0.103 1.00 98.56 142 VAL A CA 1
ATOM 1144 C C . VAL A 1 142 ? 4.174 -4.265 -0.729 1.00 98.56 142 VAL A C 1
ATOM 1146 O O . VAL A 1 142 ? 4.054 -4.204 -1.955 1.00 98.56 142 VAL A O 1
ATOM 1149 N N . ALA A 1 143 ? 3.601 -3.391 0.096 1.00 98.81 143 ALA A N 1
ATOM 1150 C CA . ALA A 1 143 ? 2.864 -2.232 -0.384 1.00 98.81 143 ALA A CA 1
ATOM 1151 C C . ALA A 1 143 ? 3.499 -0.928 0.101 1.00 98.81 143 ALA A C 1
ATOM 1153 O O . ALA A 1 143 ? 3.861 -0.787 1.265 1.00 98.81 143 ALA A O 1
ATOM 1154 N N . TYR A 1 144 ? 3.580 0.052 -0.787 1.00 98.81 144 TYR A N 1
ATOM 1155 C CA . TYR A 1 144 ? 3.715 1.452 -0.422 1.00 98.81 144 TYR A CA 1
ATOM 1156 C C . TYR A 1 144 ? 2.343 2.115 -0.576 1.00 98.81 144 TYR A C 1
ATOM 1158 O O . TYR A 1 144 ? 1.708 1.961 -1.618 1.00 98.81 144 TYR A O 1
ATOM 1166 N N . ILE A 1 145 ? 1.884 2.851 0.434 1.00 98.69 145 ILE A N 1
ATOM 1167 C CA . ILE A 1 145 ? 0.585 3.528 0.436 1.00 98.69 145 ILE A CA 1
ATOM 1168 C C . ILE A 1 145 ? 0.802 5.038 0.402 1.00 98.69 145 ILE A C 1
ATOM 1170 O O . ILE A 1 145 ? 1.479 5.604 1.263 1.00 98.69 145 ILE A O 1
ATOM 1174 N N . GLY A 1 146 ? 0.234 5.681 -0.616 1.00 98.19 146 GLY A N 1
ATOM 1175 C CA . GLY A 1 146 ? 0.427 7.103 -0.866 1.00 98.19 146 GLY A CA 1
ATOM 1176 C C . GLY A 1 146 ? -0.241 8.040 0.133 1.00 98.19 146 GLY A C 1
ATOM 1177 O O . GLY A 1 146 ? -1.037 7.644 0.988 1.00 98.19 146 GLY A O 1
ATOM 1178 N N . GLY A 1 147 ? 0.081 9.321 -0.021 1.00 97.44 147 GLY A N 1
ATOM 1179 C CA . GLY A 1 147 ? -0.493 10.443 0.722 1.00 97.44 147 GLY A CA 1
ATOM 1180 C C . GLY A 1 147 ? 0.331 10.860 1.936 1.00 97.44 147 GLY A C 1
ATOM 1181 O O . GLY A 1 147 ? 0.204 11.992 2.406 1.00 97.44 147 GLY A O 1
ATOM 1182 N N . GLY A 1 148 ? 1.244 10.008 2.408 1.00 97.31 148 GLY A N 1
ATOM 1183 C CA . GLY A 1 148 ? 2.030 10.261 3.617 1.00 97.31 148 GLY A CA 1
ATOM 1184 C C . GLY A 1 148 ? 2.957 11.483 3.546 1.00 97.31 148 GLY A C 1
ATOM 1185 O O . GLY A 1 148 ? 3.423 11.930 4.588 1.00 97.31 148 GLY A O 1
ATOM 1186 N N . PHE A 1 149 ? 3.207 12.057 2.365 1.00 97.25 149 PHE A N 1
ATOM 1187 C CA . PHE A 1 149 ? 3.905 13.345 2.202 1.00 97.25 149 PHE A CA 1
ATOM 1188 C C . PHE A 1 149 ? 2.966 14.559 2.043 1.00 97.25 149 PHE A C 1
ATOM 1190 O O . PHE A 1 149 ? 3.427 15.694 1.955 1.00 97.25 149 PHE A O 1
ATOM 1197 N N . GLY A 1 150 ? 1.651 14.330 2.013 1.00 94.75 150 GLY A N 1
ATOM 1198 C CA . GLY A 1 150 ? 0.590 15.332 1.916 1.00 94.75 150 GLY A CA 1
ATOM 1199 C C . GLY A 1 150 ? -0.216 15.448 3.212 1.00 94.75 150 GLY A C 1
ATOM 1200 O O . GLY A 1 150 ? 0.342 15.518 4.302 1.00 94.75 150 GLY A O 1
ATOM 1201 N N . SER A 1 151 ? -1.546 15.493 3.123 1.00 92.56 151 SER A N 1
ATOM 1202 C CA . SER A 1 151 ? -2.421 15.741 4.286 1.00 92.56 151 SER A CA 1
ATOM 1203 C C . SER A 1 151 ? -2.674 14.524 5.189 1.00 92.56 151 SER A C 1
ATOM 1205 O O . SER A 1 151 ? -3.304 14.672 6.240 1.00 92.56 151 SER A O 1
ATOM 1207 N N . GLY A 1 152 ? -2.225 13.336 4.789 1.00 95.50 152 GLY A N 1
ATOM 1208 C CA . GLY A 1 152 ? -2.532 12.074 5.453 1.00 95.50 152 GLY A CA 1
ATOM 1209 C C . GLY A 1 152 ? -2.338 10.883 4.519 1.00 95.50 152 GLY A C 1
ATOM 1210 O O . GLY A 1 152 ? -2.196 11.068 3.317 1.00 95.50 152 GLY A O 1
ATOM 1211 N N . ILE A 1 153 ? -2.379 9.663 5.041 1.00 97.25 153 ILE A N 1
ATOM 1212 C CA . ILE A 1 153 ? -2.236 8.445 4.231 1.00 97.25 153 ILE A CA 1
ATOM 1213 C C . ILE A 1 153 ? -3.575 7.968 3.653 1.00 97.25 153 ILE A C 1
ATOM 1215 O O . ILE A 1 153 ? -4.644 8.213 4.216 1.00 97.25 153 ILE A O 1
ATOM 1219 N N . HIS A 1 154 ? -3.505 7.232 2.546 1.00 96.81 154 HIS A N 1
ATOM 1220 C CA . HIS A 1 154 ? -4.629 6.436 2.047 1.00 96.81 154 HIS A CA 1
ATOM 1221 C C . HIS A 1 154 ? -4.839 5.158 2.873 1.00 96.81 154 HIS A C 1
ATOM 1223 O O . HIS A 1 154 ? -4.101 4.859 3.810 1.00 96.81 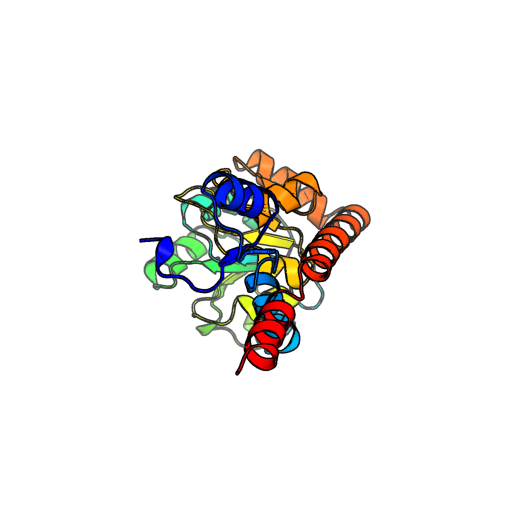154 HIS A O 1
ATOM 1229 N N . ASN A 1 155 ? -5.881 4.395 2.536 1.00 95.94 155 ASN A N 1
ATOM 1230 C CA . ASN A 1 155 ? -6.310 3.235 3.311 1.00 95.94 155 ASN A CA 1
ATOM 1231 C C . ASN A 1 155 ? -5.292 2.078 3.277 1.00 95.94 155 ASN A C 1
ATOM 1233 O O . ASN A 1 155 ? -5.264 1.282 2.340 1.00 95.94 155 ASN A O 1
ATOM 1237 N N . ILE A 1 156 ? -4.508 1.930 4.347 1.00 98.00 156 ILE A N 1
ATOM 1238 C CA . ILE A 1 156 ? -3.522 0.847 4.479 1.00 98.00 156 ILE A CA 1
ATOM 1239 C C . ILE A 1 156 ? -4.158 -0.526 4.735 1.00 98.00 156 ILE A C 1
ATOM 1241 O O . ILE A 1 156 ? -3.502 -1.552 4.545 1.00 98.00 156 ILE A O 1
ATOM 1245 N N . LEU A 1 157 ? -5.418 -0.566 5.186 1.00 97.81 157 LEU A N 1
ATOM 1246 C CA . LEU A 1 157 ? -6.071 -1.807 5.595 1.00 97.81 157 LEU A CA 1
ATOM 1247 C C . LEU A 1 157 ? -6.335 -2.734 4.406 1.00 97.81 157 LEU A C 1
ATOM 1249 O O . LEU A 1 157 ? -6.316 -3.949 4.583 1.00 97.81 157 LEU A O 1
ATOM 1253 N N . GLU A 1 158 ? -6.527 -2.192 3.200 1.00 96.94 158 GLU A N 1
ATOM 1254 C CA . GLU A 1 158 ? -6.699 -3.002 1.986 1.00 96.94 158 GLU A CA 1
ATOM 1255 C C . GLU A 1 158 ? -5.465 -3.878 1.735 1.00 96.94 158 GLU A C 1
ATOM 1257 O O . GLU A 1 158 ? -5.599 -5.090 1.596 1.00 96.94 158 GLU A O 1
ATOM 1262 N N . ALA A 1 159 ? -4.261 -3.300 1.789 1.00 98.31 159 ALA A N 1
ATOM 1263 C CA . ALA A 1 159 ? -3.008 -4.041 1.640 1.00 98.31 159 ALA A CA 1
ATOM 1264 C C . ALA A 1 159 ? -2.724 -4.968 2.834 1.00 98.31 159 ALA A C 1
ATOM 1266 O O . ALA A 1 159 ? -2.379 -6.140 2.657 1.00 98.31 159 ALA A O 1
ATOM 1267 N N . ALA A 1 160 ? -2.910 -4.463 4.059 1.00 98.25 160 ALA A N 1
ATOM 1268 C CA . ALA A 1 160 ? 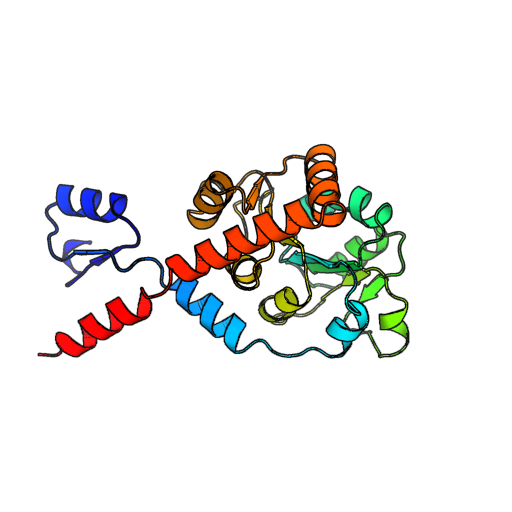-2.636 -5.224 5.276 1.00 98.25 160 ALA A CA 1
ATOM 1269 C C . ALA A 1 160 ? -3.515 -6.483 5.392 1.00 98.25 160 ALA A C 1
ATOM 1271 O O . ALA A 1 160 ? -3.057 -7.496 5.918 1.00 98.25 160 ALA A O 1
ATOM 1272 N N . THR A 1 161 ? -4.739 -6.455 4.850 1.00 97.56 161 THR A N 1
ATOM 1273 C CA . THR A 1 161 ? -5.661 -7.605 4.852 1.00 97.56 161 THR A CA 1
ATOM 1274 C C . THR A 1 161 ? -5.126 -8.788 4.048 1.00 97.56 161 THR A C 1
ATOM 1276 O O . THR A 1 161 ? -5.287 -9.932 4.466 1.00 97.56 161 THR A O 1
ATOM 1279 N N . PHE A 1 162 ? -4.428 -8.539 2.936 1.00 98.00 162 PHE A N 1
ATOM 1280 C CA . PHE A 1 162 ? -3.724 -9.590 2.184 1.00 98.00 162 PHE A CA 1
ATOM 1281 C C . PHE A 1 162 ? -2.397 -10.005 2.846 1.00 98.00 162 PHE A C 1
ATOM 1283 O O . PHE A 1 162 ? -1.775 -11.011 2.481 1.00 98.00 162 PHE A O 1
ATOM 1290 N N . GLY A 1 163 ? -1.992 -9.282 3.890 1.00 98.06 163 GLY A N 1
ATOM 1291 C CA . GLY A 1 163 ? -0.776 -9.522 4.648 1.00 98.06 163 GLY A CA 1
ATOM 1292 C C . GLY A 1 163 ? 0.448 -8.826 4.086 1.00 98.06 163 GLY A C 1
ATOM 1293 O O . GLY A 1 163 ? 1.544 -9.286 4.364 1.00 98.06 163 GLY A O 1
ATOM 1294 N N . LEU A 1 164 ? 0.298 -7.765 3.293 1.00 98.69 164 LEU A N 1
ATOM 1295 C CA . LEU A 1 164 ? 1.450 -7.016 2.799 1.00 98.69 164 LEU A CA 1
ATOM 1296 C C . LEU A 1 164 ? 1.945 -6.085 3.914 1.00 98.69 164 LEU A C 1
ATOM 1298 O O . LEU A 1 164 ? 1.145 -5.291 4.418 1.00 98.69 164 LEU A O 1
ATOM 1302 N N . PRO A 1 165 ? 3.241 -6.116 4.277 1.00 98.62 165 PRO A N 1
ATOM 1303 C CA . PRO A 1 165 ? 3.847 -5.041 5.046 1.00 98.62 165 PRO A CA 1
ATOM 1304 C C . PRO A 1 165 ? 3.707 -3.725 4.287 1.00 98.62 165 PRO A C 1
ATOM 1306 O O . PRO A 1 165 ? 3.901 -3.679 3.067 1.00 98.62 165 PRO A O 1
ATOM 1309 N N . VAL A 1 166 ? 3.366 -2.663 5.014 1.00 98.50 166 VAL A N 1
ATOM 1310 C CA . VAL A 1 166 ? 3.030 -1.366 4.416 1.00 98.50 166 VAL A CA 1
ATOM 1311 C C . VAL A 1 166 ? 4.089 -0.316 4.730 1.00 98.50 166 VAL A C 1
ATOM 1313 O O . VAL A 1 166 ? 4.551 -0.197 5.862 1.00 98.50 166 VAL A O 1
ATOM 1316 N N . LEU A 1 167 ? 4.474 0.462 3.726 1.00 98.81 167 LEU A N 1
ATOM 1317 C CA . LEU A 1 167 ? 5.306 1.649 3.877 1.00 98.81 167 LEU A CA 1
ATOM 1318 C C . LEU A 1 167 ? 4.482 2.881 3.516 1.00 98.81 167 LEU A C 1
ATOM 1320 O O . LEU A 1 167 ? 3.636 2.816 2.628 1.00 98.81 167 LEU A O 1
ATOM 1324 N N . PHE A 1 168 ? 4.740 4.005 4.171 1.00 98.75 168 PHE A N 1
ATOM 1325 C CA . PHE A 1 168 ? 4.093 5.280 3.859 1.00 98.75 168 PHE A CA 1
ATOM 1326 C C . PHE A 1 168 ? 4.936 6.458 4.363 1.00 98.75 168 PHE A C 1
ATOM 1328 O O . PHE A 1 168 ? 5.834 6.293 5.192 1.00 98.75 168 PHE A O 1
ATOM 1335 N N . GLY A 1 169 ? 4.654 7.654 3.842 1.00 98.44 169 GLY A N 1
ATOM 1336 C CA . GLY A 1 169 ? 5.303 8.897 4.271 1.00 98.44 169 GLY A CA 1
ATOM 1337 C C . GLY A 1 169 ? 4.988 9.313 5.724 1.00 98.44 169 GLY A C 1
ATOM 1338 O O . GLY A 1 169 ? 4.144 8.706 6.386 1.00 98.44 169 GLY A O 1
ATOM 1339 N N . PRO A 1 170 ? 5.631 10.376 6.234 1.00 97.88 170 PRO A N 1
ATOM 1340 C CA . PRO A 1 170 ? 5.625 10.728 7.657 1.00 97.88 170 PRO A CA 1
ATOM 1341 C C . PRO A 1 170 ? 4.268 11.164 8.232 1.00 97.88 170 PRO A C 1
ATOM 1343 O O . PRO A 1 170 ? 4.100 11.131 9.448 1.00 97.88 170 PRO A O 1
ATOM 1346 N N . ASN A 1 171 ? 3.289 11.552 7.414 1.00 98.19 171 ASN A N 1
ATOM 1347 C CA . ASN A 1 171 ? 2.020 12.121 7.875 1.00 98.19 171 ASN A CA 1
ATOM 1348 C C . ASN A 1 171 ? 0.939 11.044 8.094 1.00 98.19 171 ASN A C 1
ATOM 1350 O O . ASN A 1 171 ? -0.061 10.998 7.380 1.00 98.19 171 ASN A O 1
ATOM 1354 N N . TYR A 1 172 ? 1.112 10.179 9.099 1.00 98.00 172 TYR A N 1
ATOM 1355 C CA . TYR A 1 172 ? 0.194 9.063 9.406 1.00 98.00 172 TYR A CA 1
ATOM 1356 C C . TYR A 1 172 ? -0.446 9.123 10.803 1.00 98.00 172 TYR A C 1
ATOM 1358 O O . TYR A 1 172 ? -1.301 8.306 11.127 1.00 98.00 172 TYR A O 1
ATOM 1366 N N . GLN A 1 173 ? -0.052 10.059 11.667 1.00 97.12 173 GLN A N 1
ATOM 1367 C CA . GLN A 1 173 ? -0.334 10.002 13.112 1.00 97.12 173 GLN A CA 1
ATOM 1368 C C . GLN A 1 173 ? -1.830 10.089 13.454 1.00 97.12 173 GLN A C 1
ATOM 1370 O O . GLN A 1 173 ? -2.239 9.706 14.546 1.00 97.12 173 GLN A O 1
ATOM 1375 N N . LYS A 1 174 ? -2.655 10.574 12.520 1.00 94.62 174 LYS A N 1
ATOM 1376 C CA . LYS A 1 174 ? -4.120 10.638 12.651 1.00 94.62 174 LYS A CA 1
ATOM 1377 C C . LYS A 1 174 ? -4.818 9.303 12.355 1.00 94.62 174 LYS A C 1
ATOM 1379 O O . LYS A 1 174 ? -6.022 9.197 12.558 1.00 94.62 174 LYS A O 1
ATOM 1384 N N . PHE A 1 175 ? -4.085 8.311 11.859 1.00 95.25 175 PHE A N 1
ATOM 1385 C CA . PHE A 1 175 ? -4.612 7.031 11.404 1.00 95.25 175 PHE A CA 1
ATOM 1386 C C . PHE A 1 175 ? -4.232 5.963 12.421 1.00 95.25 175 PHE A C 1
ATOM 1388 O O . PHE A 1 175 ? -3.083 5.519 12.482 1.00 95.25 175 PHE A O 1
ATOM 1395 N N . LYS A 1 176 ? -5.204 5.571 13.249 1.00 93.88 176 LYS A N 1
ATOM 1396 C CA . LYS A 1 176 ? -4.997 4.608 14.336 1.00 93.88 176 LYS A CA 1
ATOM 1397 C C . LYS A 1 176 ? -4.368 3.312 13.826 1.00 93.88 176 LYS A C 1
ATOM 1399 O O . LYS A 1 176 ? -3.425 2.814 14.430 1.00 93.88 176 LYS A O 1
ATOM 1404 N N . GLU A 1 177 ? -4.842 2.815 12.690 1.00 95.94 177 GLU A N 1
ATOM 1405 C CA . GLU A 1 177 ? -4.330 1.612 12.046 1.00 95.94 177 GLU A CA 1
ATOM 1406 C C . GLU A 1 177 ? -2.839 1.694 11.701 1.00 95.94 177 GLU A C 1
ATOM 1408 O O . GLU A 1 177 ? -2.109 0.719 11.871 1.00 95.94 177 GLU A O 1
ATOM 1413 N N . ALA A 1 178 ? -2.363 2.863 11.268 1.00 97.94 178 ALA A N 1
ATOM 1414 C CA . ALA A 1 178 ? -0.960 3.081 10.947 1.00 97.94 178 ALA A CA 1
ATOM 1415 C C . ALA A 1 178 ? -0.108 3.143 12.213 1.00 97.94 178 ALA A C 1
ATOM 1417 O O . ALA A 1 178 ? 0.942 2.509 12.284 1.00 97.94 178 ALA A O 1
ATOM 1418 N N . VAL A 1 179 ? -0.586 3.865 13.231 1.00 97.69 179 VAL A N 1
ATOM 1419 C 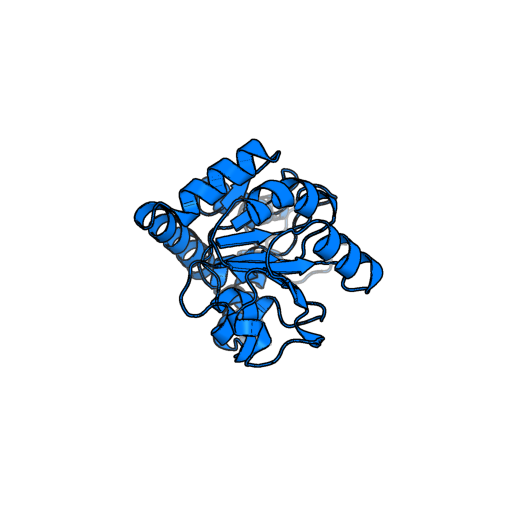CA . VAL A 1 179 ? 0.079 3.955 14.537 1.00 97.69 179 VAL A CA 1
ATOM 1420 C C . VAL A 1 179 ? 0.206 2.572 15.179 1.00 97.69 179 VAL A C 1
ATOM 1422 O O . VAL A 1 179 ? 1.280 2.216 15.666 1.00 97.69 179 VAL A O 1
ATOM 1425 N N . ASP A 1 180 ? -0.866 1.781 15.166 1.00 97.31 180 ASP A N 1
ATOM 1426 C CA . ASP A 1 180 ? -0.878 0.431 15.725 1.00 97.31 180 ASP A CA 1
ATOM 1427 C C . ASP A 1 180 ? 0.079 -0.494 14.955 1.00 97.31 180 ASP A C 1
ATOM 1429 O O . ASP A 1 180 ? 0.909 -1.168 15.567 1.00 97.31 180 ASP A O 1
ATOM 1433 N N . LEU A 1 181 ? 0.029 -0.498 13.617 1.00 98.31 181 LEU A N 1
ATOM 1434 C CA . LEU A 1 181 ? 0.901 -1.354 12.808 1.00 98.31 181 LEU A CA 1
ATOM 1435 C C . LEU A 1 181 ? 2.380 -0.961 12.882 1.00 98.31 181 LEU A C 1
ATOM 1437 O O . LEU A 1 181 ? 3.223 -1.849 12.782 1.00 98.31 181 LEU A O 1
ATOM 1441 N N . ILE A 1 182 ? 2.723 0.314 13.091 1.00 98.50 182 ILE A N 1
ATOM 1442 C CA . ILE A 1 182 ? 4.114 0.710 13.365 1.00 98.50 182 ILE A CA 1
ATOM 1443 C C . ILE A 1 182 ? 4.581 0.132 14.698 1.00 98.50 182 ILE A C 1
ATOM 1445 O O . ILE A 1 182 ? 5.667 -0.439 14.760 1.00 98.50 182 ILE A O 1
ATOM 1449 N N . LYS A 1 183 ? 3.766 0.233 15.759 1.00 98.25 183 LYS A N 1
ATOM 1450 C CA . LYS A 1 183 ? 4.103 -0.334 17.080 1.00 98.25 183 LYS A CA 1
ATOM 1451 C C . LYS A 1 183 ? 4.293 -1.847 17.022 1.00 98.25 183 LYS A C 1
ATOM 1453 O O . LYS A 1 183 ? 5.138 -2.386 17.726 1.00 98.25 183 LYS A O 1
ATOM 1458 N N . LEU A 1 184 ? 3.508 -2.518 16.183 1.00 98.38 184 LEU A N 1
ATOM 1459 C CA . LEU A 1 184 ? 3.622 -3.951 15.929 1.00 98.38 184 LEU A CA 1
ATOM 1460 C C . LEU A 1 184 ? 4.725 -4.295 14.919 1.00 98.38 184 LEU A C 1
ATOM 1462 O O . LEU A 1 184 ? 4.967 -5.469 14.674 1.00 98.38 184 LEU A O 1
ATOM 1466 N N . GLU A 1 185 ? 5.388 -3.302 14.326 1.00 98.19 185 GLU A N 1
ATOM 1467 C CA . GLU A 1 185 ? 6.388 -3.451 13.267 1.00 98.19 185 GLU A CA 1
ATOM 1468 C C . GLU A 1 185 ? 5.879 -4.121 11.973 1.00 98.19 185 GLU A C 1
ATOM 1470 O O . GLU A 1 185 ? 6.669 -4.727 11.247 1.00 98.19 185 GLU A O 1
ATOM 1475 N N . GLY A 1 186 ? 4.578 -4.046 11.679 1.00 98.12 186 GLY A N 1
ATOM 1476 C CA . GLY A 1 186 ? 3.983 -4.446 10.393 1.00 98.12 186 GLY A CA 1
ATOM 1477 C C . GLY A 1 186 ? 3.927 -3.308 9.363 1.00 98.12 186 GLY A C 1
ATOM 1478 O O . GLY A 1 186 ? 3.799 -3.557 8.164 1.00 98.12 186 GLY A O 1
ATOM 1479 N N . ALA A 1 187 ? 4.051 -2.061 9.822 1.00 98.62 187 ALA A N 1
ATOM 1480 C CA . ALA A 1 187 ? 4.123 -0.866 8.989 1.00 98.62 187 ALA A CA 1
ATOM 1481 C C . ALA A 1 187 ? 5.417 -0.081 9.228 1.00 98.62 187 ALA A C 1
ATOM 1483 O O . ALA A 1 187 ? 5.991 -0.138 10.317 1.00 98.62 187 ALA A O 1
ATOM 1484 N N . PHE A 1 188 ? 5.846 0.689 8.226 1.00 98.75 188 PHE A N 1
ATOM 1485 C CA . PHE A 1 188 ? 7.084 1.462 8.274 1.00 98.75 188 PHE A CA 1
ATOM 1486 C C . PHE A 1 188 ? 6.896 2.887 7.755 1.00 98.75 188 PHE A C 1
ATOM 1488 O O . PHE A 1 188 ? 6.522 3.112 6.604 1.00 98.75 188 PHE A O 1
ATOM 1495 N N . GLU A 1 189 ? 7.237 3.851 8.604 1.00 98.44 189 GLU A N 1
ATOM 1496 C CA . GLU A 1 189 ? 7.391 5.247 8.211 1.00 98.44 189 GLU A CA 1
ATOM 1497 C C . GLU A 1 189 ? 8.676 5.423 7.389 1.00 98.44 189 GLU A C 1
ATOM 1499 O O . GLU A 1 189 ? 9.759 5.005 7.810 1.00 98.44 189 GLU A O 1
ATOM 1504 N N . VAL A 1 190 ? 8.572 6.091 6.241 1.00 98.31 190 VAL A N 1
ATOM 1505 C CA . VAL A 1 190 ? 9.721 6.510 5.429 1.00 98.31 190 VAL A CA 1
ATOM 1506 C C . VAL A 1 190 ? 9.689 8.017 5.211 1.00 98.31 190 VAL A C 1
ATOM 1508 O O . VAL A 1 190 ? 8.631 8.604 5.007 1.00 98.31 190 VAL A O 1
ATOM 1511 N N . LYS A 1 191 ? 10.855 8.660 5.265 1.00 96.75 191 LYS A N 1
ATOM 1512 C CA . LYS A 1 191 ? 10.980 10.129 5.223 1.00 96.75 191 LYS A CA 1
ATOM 1513 C C . LYS A 1 191 ? 11.597 10.637 3.929 1.00 96.75 191 LYS A C 1
ATOM 1515 O O . LYS A 1 191 ? 11.439 11.802 3.585 1.00 96.75 191 LYS A O 1
ATOM 1520 N N . ASP A 1 192 ? 12.321 9.771 3.236 1.00 97.44 192 ASP A N 1
ATOM 1521 C CA . ASP A 1 192 ? 13.150 10.126 2.096 1.00 97.44 192 ASP A CA 1
ATOM 1522 C C . ASP A 1 192 ? 13.529 8.884 1.273 1.00 97.44 192 ASP A C 1
ATOM 1524 O O . ASP A 1 192 ? 13.211 7.740 1.615 1.00 97.44 192 ASP A O 1
ATOM 1528 N N . LYS A 1 193 ? 14.267 9.130 0.189 1.00 97.56 193 LYS A N 1
ATOM 1529 C CA . LYS A 1 193 ? 14.825 8.115 -0.713 1.00 97.56 193 LYS A CA 1
ATOM 1530 C C . LYS A 1 193 ? 15.681 7.070 0.005 1.00 97.56 193 LYS A C 1
ATOM 1532 O O . LYS A 1 193 ? 15.682 5.903 -0.381 1.00 97.56 193 LYS A O 1
ATOM 1537 N N . VAL A 1 194 ? 16.424 7.468 1.037 1.00 97.31 194 VAL A N 1
ATOM 1538 C CA . VAL A 1 194 ? 17.366 6.585 1.738 1.00 97.31 194 VAL A CA 1
ATOM 1539 C C . VAL A 1 194 ? 16.604 5.597 2.615 1.00 97.31 194 VAL A C 1
ATOM 1541 O O . VAL A 1 194 ? 16.815 4.386 2.533 1.00 97.31 194 VAL A O 1
ATOM 1544 N N . THR A 1 195 ? 15.686 6.110 3.430 1.00 97.50 195 THR A N 1
ATOM 1545 C CA . THR A 1 195 ? 14.849 5.325 4.340 1.00 97.50 195 THR A CA 1
ATOM 1546 C C . THR A 1 195 ? 13.937 4.369 3.578 1.00 97.50 195 THR A C 1
ATOM 1548 O O . THR A 1 195 ? 13.885 3.189 3.934 1.00 97.50 195 THR A O 1
ATOM 1551 N N . VAL A 1 196 ? 13.308 4.819 2.483 1.00 98.06 196 VAL A N 1
ATOM 1552 C CA . VAL A 1 196 ? 12.457 3.945 1.662 1.00 98.06 196 VAL A CA 1
ATOM 1553 C C . VAL A 1 196 ? 13.256 2.847 0.964 1.00 98.06 196 VAL A C 1
ATOM 1555 O O . VAL A 1 196 ? 12.880 1.679 1.042 1.00 98.06 196 VA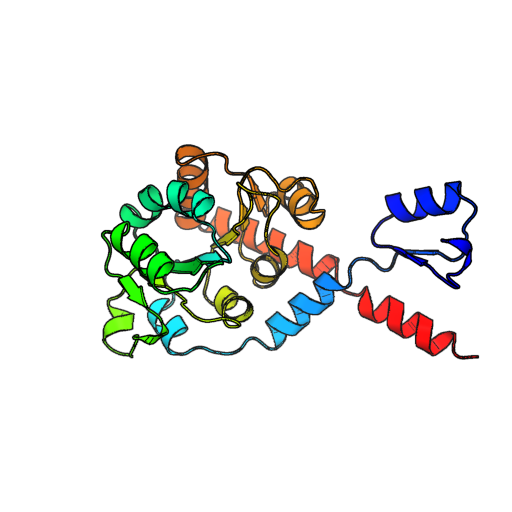L A O 1
ATOM 1558 N N . THR A 1 197 ? 14.415 3.174 0.386 1.00 97.94 197 THR A N 1
ATOM 1559 C CA . THR A 1 197 ? 15.271 2.202 -0.305 1.00 97.94 197 THR A CA 1
ATOM 1560 C C . THR A 1 197 ? 15.789 1.149 0.662 1.00 97.94 197 THR A C 1
ATOM 1562 O O . THR A 1 197 ? 15.735 -0.041 0.363 1.00 97.94 197 THR A O 1
ATOM 1565 N N . LYS A 1 198 ? 16.248 1.563 1.850 1.00 97.62 198 LYS A N 1
ATOM 1566 C CA . LYS A 1 198 ? 16.740 0.644 2.882 1.00 97.62 198 LYS A CA 1
ATOM 1567 C C . LYS A 1 198 ? 15.651 -0.329 3.333 1.00 97.62 198 LYS A C 1
ATOM 1569 O O . LYS A 1 198 ? 15.909 -1.529 3.428 1.00 97.62 198 LYS A O 1
ATOM 1574 N N . GLN A 1 199 ? 14.454 0.182 3.619 1.00 98.31 199 GLN A N 1
ATOM 1575 C CA . GLN A 1 199 ? 13.365 -0.645 4.128 1.00 98.31 199 GLN A CA 1
ATOM 1576 C C . GLN A 1 199 ? 12.828 -1.599 3.058 1.00 98.31 199 GLN A C 1
ATOM 1578 O O . GLN A 1 199 ? 12.649 -2.784 3.337 1.00 98.31 199 GLN A O 1
ATOM 1583 N N . LEU A 1 200 ? 12.640 -1.115 1.826 1.00 98.38 200 LEU A N 1
ATOM 1584 C CA . LEU A 1 200 ? 12.237 -1.958 0.702 1.00 98.38 200 LEU A CA 1
ATOM 1585 C C . LEU A 1 200 ? 13.294 -3.011 0.384 1.00 98.38 200 LEU A C 1
ATOM 1587 O O . LEU A 1 200 ? 12.944 -4.173 0.218 1.00 98.38 200 LEU A O 1
ATOM 1591 N N . HIS A 1 201 ? 14.580 -2.649 0.364 1.00 97.31 201 HIS A N 1
ATOM 1592 C CA . HIS A 1 201 ? 15.647 -3.621 0.144 1.00 97.31 201 HIS A CA 1
ATOM 1593 C C . HIS A 1 201 ? 15.556 -4.766 1.155 1.00 97.31 201 HIS A C 1
ATOM 1595 O O . HIS A 1 201 ? 15.517 -5.920 0.748 1.00 97.31 201 HIS A O 1
ATOM 1601 N N . LYS A 1 202 ? 15.428 -4.454 2.452 1.00 97.69 202 LYS A N 1
ATOM 1602 C CA . LYS A 1 202 ? 15.295 -5.474 3.498 1.00 97.69 202 LYS A CA 1
ATOM 1603 C C . LYS A 1 202 ? 14.058 -6.356 3.298 1.00 97.69 202 LYS A C 1
ATOM 1605 O O . LYS A 1 202 ? 14.172 -7.572 3.357 1.00 97.69 202 LYS A O 1
ATOM 1610 N N . LEU A 1 203 ? 12.892 -5.763 3.037 1.00 98.19 203 LEU A N 1
ATOM 1611 C CA . LEU A 1 203 ? 11.647 -6.514 2.829 1.00 98.19 203 LEU A CA 1
ATOM 1612 C C . LEU A 1 203 ? 11.671 -7.402 1.578 1.00 98.19 203 LEU A C 1
ATOM 1614 O O . LEU A 1 203 ? 10.969 -8.404 1.539 1.00 98.19 203 LEU A O 1
ATOM 1618 N N . LEU A 1 204 ? 12.438 -7.039 0.551 1.00 96.19 204 LEU A N 1
ATOM 1619 C CA . LEU A 1 204 ? 12.438 -7.751 -0.729 1.00 96.19 204 LEU A CA 1
ATOM 1620 C C . LEU A 1 204 ? 13.556 -8.796 -0.839 1.00 96.19 204 LEU A C 1
ATOM 1622 O O . LEU A 1 204 ? 13.458 -9.681 -1.688 1.00 96.19 204 LEU A O 1
ATOM 1626 N N . THR A 1 205 ? 14.603 -8.716 -0.010 1.00 95.31 205 THR A N 1
ATOM 1627 C CA . THR A 1 205 ? 15.734 -9.664 -0.030 1.00 95.31 205 THR A CA 1
ATOM 1628 C C . THR A 1 205 ? 15.741 -10.644 1.142 1.00 95.31 205 THR A C 1
ATOM 1630 O O . THR A 1 205 ? 16.230 -11.762 0.983 1.00 95.31 205 THR A O 1
ATOM 1633 N N . ASP A 1 206 ? 15.166 -10.277 2.290 1.00 97.62 206 ASP A N 1
ATOM 1634 C CA . ASP A 1 206 ? 15.078 -11.129 3.478 1.00 97.62 206 ASP A CA 1
ATOM 1635 C C . ASP A 1 206 ? 13.675 -11.751 3.588 1.00 97.62 206 ASP A C 1
ATOM 1637 O O . ASP A 1 206 ? 12.707 -11.113 4.016 1.00 97.62 206 ASP A O 1
ATOM 1641 N N . LYS A 1 207 ? 13.566 -13.018 3.169 1.00 96.56 207 LYS A N 1
ATOM 1642 C CA . LYS A 1 207 ? 12.295 -13.761 3.142 1.00 96.56 207 LYS A CA 1
ATOM 1643 C C . LYS A 1 207 ? 11.711 -13.985 4.535 1.00 96.56 207 LYS A C 1
ATOM 1645 O O . LYS A 1 207 ? 10.492 -13.896 4.687 1.00 96.56 207 LYS A O 1
ATOM 1650 N N . ASP A 1 208 ? 12.550 -14.236 5.537 1.00 98.31 208 ASP A N 1
ATOM 1651 C CA . ASP A 1 208 ? 12.096 -14.480 6.908 1.00 98.31 208 ASP A CA 1
ATOM 1652 C C . ASP A 1 208 ? 11.576 -13.183 7.525 1.00 98.31 208 ASP A C 1
ATOM 1654 O O . ASP A 1 208 ? 10.509 -13.161 8.147 1.00 98.31 208 ASP A O 1
ATOM 1658 N N . TYR A 1 209 ? 12.276 -12.071 7.278 1.00 98.50 209 TYR A N 1
ATOM 1659 C CA . TYR A 1 209 ? 11.807 -10.749 7.672 1.00 98.50 209 TYR A CA 1
ATOM 1660 C C . TYR A 1 209 ? 10.466 -10.418 7.010 1.00 98.50 209 TYR A C 1
ATOM 1662 O O . TYR A 1 209 ? 9.515 -10.062 7.709 1.00 98.50 209 TYR A O 1
ATOM 1670 N N . LEU A 1 210 ? 10.348 -10.597 5.691 1.00 98.44 210 LEU A N 1
ATOM 1671 C CA . LEU A 1 210 ? 9.100 -10.390 4.954 1.00 98.44 210 LEU A CA 1
ATOM 1672 C C . LEU A 1 210 ? 7.951 -11.230 5.519 1.00 98.44 210 LEU A C 1
ATOM 1674 O O . LEU A 1 210 ? 6.864 -10.703 5.768 1.00 98.44 210 LEU A O 1
ATOM 1678 N N . GLN A 1 211 ? 8.183 -12.523 5.751 1.00 98.38 211 GLN A N 1
ATOM 1679 C CA . GLN A 1 211 ? 7.171 -13.433 6.277 1.00 98.38 211 GLN A CA 1
ATOM 1680 C C . GLN A 1 211 ? 6.728 -13.028 7.684 1.00 98.38 211 GLN A C 1
ATOM 1682 O O . GLN A 1 211 ? 5.524 -12.982 7.951 1.00 98.38 211 GLN A O 1
ATOM 1687 N N . ALA A 1 212 ? 7.669 -12.682 8.564 1.00 98.62 212 ALA A N 1
ATOM 1688 C CA . ALA A 1 212 ? 7.359 -12.209 9.907 1.00 98.62 212 ALA A CA 1
ATOM 1689 C C . ALA A 1 212 ? 6.484 -10.948 9.864 1.00 98.62 212 ALA A C 1
ATOM 1691 O O . ALA A 1 212 ? 5.465 -10.874 10.552 1.00 98.62 212 ALA A O 1
ATOM 1692 N N . LYS A 1 213 ? 6.825 -9.977 9.005 1.00 98.69 213 LYS A N 1
ATOM 1693 C CA . LYS A 1 213 ? 6.050 -8.733 8.871 1.00 98.69 213 LYS A CA 1
ATOM 1694 C C . LYS A 1 213 ? 4.675 -8.977 8.256 1.00 98.69 213 LYS A C 1
ATOM 1696 O O . LYS A 1 213 ? 3.683 -8.421 8.721 1.00 98.69 213 LYS A O 1
ATOM 1701 N N . SER A 1 214 ? 4.596 -9.890 7.293 1.00 98.50 214 SER A N 1
ATOM 1702 C CA . SER A 1 214 ? 3.334 -10.273 6.661 1.00 98.50 214 SER A CA 1
ATOM 1703 C C . SER A 1 214 ? 2.359 -10.902 7.659 1.00 98.50 214 SER A C 1
ATOM 1705 O O . SER A 1 214 ? 1.168 -10.589 7.672 1.00 98.50 214 SER A O 1
ATOM 1707 N N . GLN A 1 215 ? 2.862 -11.771 8.543 1.00 98.44 215 GLN A N 1
ATOM 1708 C CA . GLN A 1 215 ? 2.055 -12.384 9.600 1.00 98.44 215 GLN A CA 1
ATOM 1709 C C . GLN A 1 215 ? 1.518 -11.352 10.593 1.00 98.44 215 GLN A C 1
ATOM 1711 O O . GLN A 1 215 ? 0.385 -11.493 11.049 1.00 98.44 215 GLN A O 1
ATOM 1716 N N . ILE A 1 216 ? 2.300 -10.319 10.911 1.00 98.69 216 ILE A N 1
ATOM 1717 C CA . ILE A 1 216 ? 1.866 -9.223 11.785 1.00 98.69 216 ILE A CA 1
ATOM 1718 C C . ILE A 1 216 ? 0.686 -8.476 11.154 1.00 98.69 216 ILE A C 1
ATOM 1720 O O . ILE A 1 216 ? -0.332 -8.293 11.818 1.00 98.69 216 ILE A O 1
ATOM 1724 N N . CYS A 1 217 ? 0.779 -8.113 9.871 1.00 98.38 217 CYS A N 1
ATOM 1725 C CA . CYS A 1 217 ? -0.303 -7.433 9.154 1.00 98.38 217 CYS A CA 1
ATOM 1726 C C . CYS A 1 217 ? -1.595 -8.261 9.118 1.00 98.38 217 CYS A C 1
ATOM 1728 O O . CYS A 1 217 ? -2.657 -7.737 9.458 1.00 98.38 217 CYS A O 1
ATOM 1730 N N . ARG A 1 218 ? -1.507 -9.562 8.792 1.00 96.75 218 ARG A N 1
ATOM 1731 C CA . ARG A 1 218 ? -2.682 -10.457 8.784 1.00 96.75 218 ARG A CA 1
ATOM 1732 C C . ARG A 1 218 ? -3.329 -10.552 10.158 1.00 96.75 218 ARG A C 1
ATOM 1734 O O . ARG A 1 218 ? -4.521 -10.288 10.284 1.00 96.75 218 ARG A O 1
ATOM 1741 N N . LYS A 1 219 ? -2.532 -10.852 11.189 1.00 97.81 219 LYS A N 1
ATOM 1742 C CA . LYS A 1 219 ? -3.017 -10.978 12.570 1.00 97.81 219 LYS A CA 1
ATOM 1743 C C . LYS A 1 219 ? -3.651 -9.687 13.070 1.00 97.81 219 LYS A C 1
ATOM 1745 O O . LYS A 1 219 ? -4.675 -9.740 13.738 1.00 97.81 219 LYS A O 1
ATOM 1750 N N . TYR A 1 220 ? -3.066 -8.534 12.742 1.00 97.75 220 TYR A N 1
ATOM 1751 C CA . TYR A 1 220 ? -3.637 -7.245 13.115 1.00 97.75 220 TYR A CA 1
ATOM 1752 C C . TYR A 1 220 ? -5.044 -7.073 12.540 1.00 97.75 220 TYR A C 1
ATOM 1754 O O . TYR A 1 220 ? -5.969 -6.778 13.288 1.00 97.75 220 TYR A O 1
ATOM 1762 N N . VAL A 1 221 ? -5.231 -7.313 11.238 1.00 96.69 221 VAL A N 1
ATOM 1763 C CA . VAL A 1 221 ? -6.556 -7.194 10.615 1.00 96.69 221 VAL A CA 1
ATOM 1764 C C . VAL A 1 221 ? -7.525 -8.237 11.166 1.00 96.69 221 VAL A C 1
ATOM 1766 O O . VAL A 1 221 ? -8.661 -7.896 11.471 1.00 96.69 221 VAL A O 1
ATOM 1769 N N . GLU A 1 222 ? -7.100 -9.493 11.313 1.00 95.06 222 GLU A N 1
ATOM 1770 C CA . GLU A 1 222 ? -7.929 -10.583 11.844 1.00 95.06 222 GLU A CA 1
ATOM 1771 C C . GLU A 1 222 ? -8.449 -10.303 13.254 1.00 95.06 222 GLU A C 1
ATOM 1773 O O . GLU A 1 222 ? -9.641 -10.484 13.498 1.00 95.06 222 GLU A O 1
ATOM 1778 N N . ASN A 1 223 ? -7.594 -9.797 14.143 1.00 95.31 223 ASN A N 1
ATOM 1779 C CA . ASN A 1 223 ? -7.952 -9.512 15.532 1.00 95.31 223 ASN A CA 1
ATOM 1780 C C . ASN A 1 223 ? -8.927 -8.336 15.690 1.00 95.31 223 ASN A C 1
ATOM 1782 O O . ASN A 1 223 ? -9.546 -8.209 16.741 1.00 95.31 223 ASN A O 1
ATOM 1786 N N . GLN A 1 224 ? -9.057 -7.482 14.671 1.00 94.19 224 GLN A N 1
ATOM 1787 C CA . GLN A 1 224 ? -9.883 -6.270 14.716 1.00 94.19 224 GLN A CA 1
ATOM 1788 C C . GLN A 1 224 ? -11.253 -6.440 14.034 1.00 94.19 224 GLN A C 1
ATOM 1790 O O . GLN A 1 224 ? -12.046 -5.498 14.001 1.00 94.19 224 GLN A O 1
ATOM 1795 N N . LYS A 1 225 ? -11.549 -7.623 13.475 1.00 93.25 225 LYS A N 1
ATOM 1796 C CA . LYS A 1 225 ? -12.859 -7.940 12.880 1.00 93.25 225 LYS A CA 1
ATOM 1797 C C . LYS A 1 225 ? -13.928 -8.129 13.960 1.00 93.25 225 LYS A C 1
ATOM 1799 O O . LYS A 1 225 ? -13.633 -8.458 15.104 1.00 93.25 225 LYS A O 1
ATOM 1804 N N . GLY A 1 226 ? -15.191 -7.998 13.565 1.00 93.94 226 GLY A N 1
ATOM 1805 C CA . GLY A 1 226 ? -16.362 -8.284 14.396 1.00 93.94 226 GLY A CA 1
ATOM 1806 C C . GLY A 1 226 ? -17.183 -7.054 14.775 1.0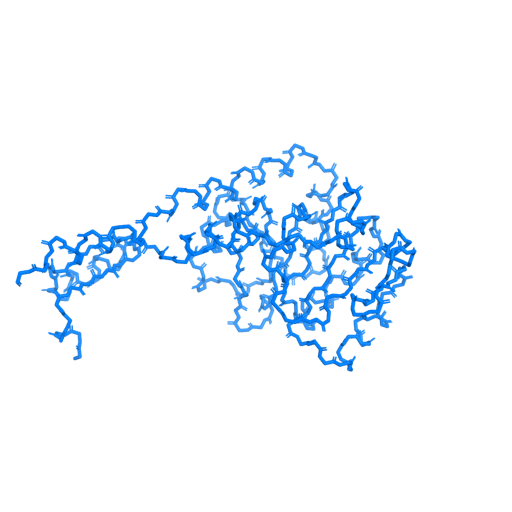0 93.94 226 GLY A C 1
ATOM 1807 O O . GLY A 1 226 ? -18.285 -7.209 15.304 1.00 93.94 226 GLY A O 1
ATOM 1808 N N . ALA A 1 227 ? -16.720 -5.843 14.455 1.00 95.12 227 ALA A N 1
ATOM 1809 C CA . ALA A 1 227 ? -17.421 -4.610 14.807 1.00 95.12 227 ALA A CA 1
ATOM 1810 C C . ALA A 1 227 ? -18.820 -4.535 14.188 1.00 95.12 227 ALA A C 1
ATOM 1812 O O . ALA A 1 227 ? -19.798 -4.210 14.863 1.00 95.12 227 ALA A O 1
ATOM 1813 N N . THR A 1 228 ? -18.934 -4.917 12.917 1.00 95.38 228 THR A N 1
ATOM 1814 C CA . THR A 1 228 ? -20.207 -4.959 12.191 1.00 95.38 228 THR A CA 1
ATOM 1815 C C . THR A 1 228 ? -21.184 -5.940 12.833 1.00 95.38 228 THR A C 1
ATOM 1817 O O . THR A 1 228 ? -22.351 -5.607 13.026 1.00 95.38 228 THR A O 1
ATOM 1820 N N . VAL A 1 229 ? -20.712 -7.130 13.218 1.00 94.44 229 VAL A N 1
ATOM 1821 C CA . VAL A 1 229 ? -21.544 -8.151 13.873 1.00 94.44 229 VAL A CA 1
ATOM 1822 C C . VAL A 1 229 ? -22.049 -7.647 15.223 1.00 94.44 229 VAL A C 1
ATOM 1824 O O . VAL A 1 229 ? -23.239 -7.764 15.506 1.00 94.44 229 VAL A O 1
ATOM 1827 N N . THR A 1 230 ? -21.184 -7.020 16.024 1.00 94.25 230 THR A N 1
ATOM 1828 C CA . THR A 1 230 ? -21.558 -6.415 17.311 1.00 94.25 230 THR A CA 1
ATOM 1829 C C . THR A 1 230 ? -22.672 -5.380 17.149 1.00 94.25 230 THR A C 1
ATOM 1831 O O . THR A 1 230 ? -23.680 -5.439 17.856 1.00 94.25 230 THR A O 1
ATOM 1834 N N . ILE A 1 231 ? -22.528 -4.464 16.186 1.00 95.31 231 ILE A N 1
ATOM 1835 C CA . ILE A 1 231 ? -23.519 -3.411 15.923 1.00 95.31 231 ILE A CA 1
ATOM 1836 C C . ILE A 1 231 ? -24.838 -4.014 15.429 1.00 95.31 231 ILE A C 1
ATOM 1838 O O . ILE A 1 231 ? -25.902 -3.674 15.946 1.00 95.31 231 ILE A O 1
ATOM 1842 N N . VAL A 1 232 ? -24.792 -4.928 14.454 1.00 95.12 232 VAL A N 1
ATOM 1843 C CA . VAL A 1 232 ? -25.998 -5.563 13.898 1.00 95.12 232 VAL A CA 1
ATOM 1844 C C . VAL A 1 232 ? -26.747 -6.341 14.975 1.00 95.12 232 VAL A C 1
ATOM 1846 O O . VAL A 1 232 ? -27.951 -6.146 15.109 1.00 95.12 232 VAL A O 1
ATOM 1849 N N . ASN A 1 233 ? -26.048 -7.139 15.788 1.00 94.56 233 ASN A N 1
ATOM 1850 C CA . ASN A 1 233 ? -26.659 -7.897 16.880 1.00 94.56 233 ASN A CA 1
ATOM 1851 C C . ASN A 1 233 ? -27.343 -6.980 17.897 1.00 94.56 233 ASN A C 1
ATOM 1853 O O . ASN A 1 233 ? -28.455 -7.269 18.341 1.00 94.56 233 ASN A O 1
ATOM 1857 N N . TYR A 1 234 ? -26.714 -5.854 18.251 1.00 94.44 234 TYR A N 1
ATOM 1858 C CA . TYR A 1 234 ? -27.349 -4.868 19.121 1.00 94.44 234 TYR A CA 1
ATOM 1859 C C . TYR A 1 234 ? -28.633 -4.318 18.490 1.00 94.44 234 TYR A C 1
ATOM 1861 O O . TYR A 1 234 ? -29.668 -4.262 19.152 1.00 94.44 234 TYR A O 1
ATOM 1869 N N . LEU A 1 235 ? -28.590 -3.931 17.213 1.00 93.38 235 LEU A N 1
ATOM 1870 C CA . LEU A 1 235 ? -29.744 -3.356 16.523 1.00 93.38 235 LEU A CA 1
ATOM 1871 C C . LEU A 1 235 ? -30.880 -4.365 16.334 1.00 93.38 235 LEU A C 1
ATOM 1873 O O . LEU A 1 235 ? -32.039 -3.974 16.391 1.00 93.38 235 LEU A O 1
ATOM 1877 N N . THR A 1 236 ? -30.588 -5.646 16.107 1.00 93.19 236 THR A N 1
ATOM 1878 C CA . THR A 1 236 ? -31.627 -6.675 15.951 1.00 93.19 236 THR A CA 1
ATOM 1879 C C . THR A 1 236 ? -32.243 -7.078 17.282 1.00 93.19 236 THR A C 1
ATOM 1881 O O . THR A 1 236 ? -33.452 -7.279 17.341 1.00 93.19 236 THR A O 1
ATOM 1884 N N . ASN A 1 237 ? -31.442 -7.156 18.348 1.00 88.81 237 ASN A N 1
ATOM 1885 C CA . ASN A 1 237 ? -31.916 -7.572 19.670 1.00 88.81 237 ASN A CA 1
ATOM 1886 C C . ASN A 1 237 ? -32.655 -6.453 20.417 1.00 88.81 237 ASN A C 1
ATOM 1888 O O . ASN A 1 237 ? -33.466 -6.746 21.288 1.00 88.81 237 ASN A O 1
ATOM 1892 N N . ASN A 1 238 ? -32.407 -5.187 20.063 1.00 77.75 238 ASN A N 1
ATOM 1893 C CA . ASN A 1 238 ? -33.074 -4.021 20.650 1.00 77.75 238 ASN A CA 1
ATOM 1894 C C . ASN A 1 238 ? -34.162 -3.412 19.741 1.00 77.75 238 ASN A C 1
ATOM 1896 O O . ASN A 1 238 ? -34.566 -2.272 19.954 1.00 77.75 238 ASN A O 1
ATOM 1900 N N . LYS A 1 239 ? -34.659 -4.150 18.734 1.00 59.16 239 LYS A N 1
ATOM 1901 C CA . LYS A 1 239 ? -35.927 -3.825 18.056 1.00 59.16 239 LYS A CA 1
ATOM 1902 C C . LYS A 1 239 ? -37.100 -4.244 18.953 1.00 59.16 239 LYS A C 1
ATOM 1904 O O . LYS A 1 239 ? -37.685 -5.306 18.747 1.00 59.16 239 LYS A O 1
ATOM 1909 N N . GLN A 1 240 ? -37.416 -3.418 19.946 1.00 45.50 240 GLN A N 1
ATOM 1910 C CA . GLN A 1 240 ? -38.712 -3.389 20.633 1.00 45.50 240 GLN A CA 1
ATOM 1911 C C . GLN A 1 240 ? -39.253 -1.965 20.613 1.00 45.50 240 GLN A C 1
ATOM 1913 O O . GLN A 1 240 ? -38.453 -1.037 20.868 1.00 45.50 240 GLN A O 1
#

Radius of gyration: 19.9 Å; chains: 1; bounding box: 56×33×56 Å

pLDDT: mean 96.19, std 4.81, range [45.5, 98.88]